Protein AF-0000000084519745 (afdb_homodimer)

Organism: Aneurinibacillus migulanus (NCBI:txid47500)

Nearest PDB structures (foldseek):
  2ib0-assembly1_B  TM=8.787E-01  e=3.415E-03  Mycobacterium tuberculosis
  2ib0-assembly1_A  TM=8.622E-01  e=4.399E-03  Mycobacterium tuberculosis
  5ffb-assembly1_A  TM=8.175E-01  e=2.586E-02  Synechocystis sp. PCC 6803
  7vip-assembly1_A  TM=7.597E-01  e=6.431E-02  Equus caballus
  6jee-assembly1_A  TM=7.668E-01  e=7.874E-02  Equus caballus

Structure (mmCIF, N/CA/C/O backbone):
data_AF-0000000084519745-model_v1
#
loop_
_entity.id
_entity.type
_entity.pdbx_description
1 polymer 'Rubrerythrin diiron-binding domain-containing protein'
#
loop_
_atom_site.group_PDB
_atom_site.id
_atom_site.type_symbol
_atom_site.label_atom_id
_atom_site.label_alt_id
_atom_site.label_comp_id
_atom_site.label_asym_id
_atom_site.label_entity_id
_atom_site.label_seq_id
_atom_site.pdbx_PDB_ins_code
_atom_site.Cartn_x
_atom_site.Cartn_y
_atom_site.Cartn_z
_atom_site.occupancy
_atom_site.B_iso_or_equiv
_atom_site.auth_seq_id
_atom_site.auth_comp_id
_atom_site.auth_asym_id
_atom_site.auth_atom_id
_atom_site.pdbx_PDB_model_num
ATOM 1 N N . MET A 1 1 ? 0.081 -25.453 7.855 1 69.31 1 MET A N 1
ATOM 2 C CA . MET A 1 1 ? -0.555 -24.234 7.379 1 69.31 1 MET A CA 1
ATOM 3 C C . MET A 1 1 ? 0.476 -23.281 6.77 1 69.31 1 MET A C 1
ATOM 5 O O . MET A 1 1 ? 0.116 -22.266 6.176 1 69.31 1 MET A O 1
ATOM 9 N N . TYR A 1 2 ? 1.612 -23.625 6.867 1 87.69 2 TYR A N 1
ATOM 10 C CA . TYR A 1 2 ? 2.703 -22.797 6.355 1 87.69 2 TYR A CA 1
ATOM 11 C C . TYR A 1 2 ? 3.439 -23.516 5.227 1 87.69 2 TYR A C 1
ATOM 13 O O . TYR A 1 2 ? 4.617 -23.234 4.977 1 87.69 2 TYR A O 1
ATOM 21 N N . GLN A 1 3 ? 2.688 -24.547 4.676 1 92.12 3 GLN A N 1
ATOM 22 C CA . GLN A 1 3 ? 3.25 -25.281 3.543 1 92.12 3 GLN A CA 1
ATOM 23 C C . GLN A 1 3 ? 2.318 -25.219 2.334 1 92.12 3 GLN A C 1
ATOM 25 O O . GLN A 1 3 ? 1.099 -25.125 2.488 1 92.12 3 GLN A O 1
ATOM 30 N N . THR A 1 4 ? 3.047 -25.297 1.17 1 94.69 4 THR A N 1
ATOM 31 C CA . THR A 1 4 ? 2.236 -25.344 -0.043 1 94.69 4 THR A CA 1
ATOM 32 C C . THR A 1 4 ? 1.299 -26.547 -0.023 1 94.69 4 THR A C 1
ATOM 34 O O . THR A 1 4 ? 1.678 -27.625 0.432 1 94.69 4 THR A O 1
ATOM 37 N N . ASN A 1 5 ? 0.101 -26.281 -0.368 1 95.88 5 ASN A N 1
ATOM 38 C CA . ASN A 1 5 ? -0.954 -27.297 -0.417 1 95.88 5 ASN A CA 1
ATOM 39 C C . ASN A 1 5 ? -2.031 -26.922 -1.434 1 95.88 5 ASN A C 1
ATOM 41 O O . ASN A 1 5 ? -2.908 -26.109 -1.148 1 95.88 5 ASN A O 1
ATOM 45 N N . LEU A 1 6 ? -1.987 -27.578 -2.572 1 94.88 6 LEU A N 1
ATOM 46 C CA . LEU A 1 6 ? -2.863 -27.234 -3.688 1 94.88 6 LEU A CA 1
ATOM 47 C C . LEU A 1 6 ? -4.328 -27.438 -3.311 1 94.88 6 LEU A C 1
ATOM 49 O O . LEU A 1 6 ? -5.172 -26.594 -3.596 1 94.88 6 LEU A O 1
ATOM 53 N N . GLN A 1 7 ? -4.625 -28.484 -2.686 1 94.94 7 GLN A N 1
ATOM 54 C CA . GLN A 1 7 ? -6.004 -28.797 -2.33 1 94.94 7 GLN A CA 1
ATOM 55 C C . GLN A 1 7 ? -6.562 -27.781 -1.332 1 94.94 7 GLN A C 1
ATOM 57 O O . GLN A 1 7 ? -7.734 -27.422 -1.407 1 94.94 7 GLN A O 1
ATOM 62 N N . ALA A 1 8 ? -5.723 -27.312 -0.498 1 96.25 8 ALA A N 1
ATOM 63 C CA . ALA A 1 8 ? -6.156 -26.406 0.558 1 96.25 8 ALA A CA 1
ATOM 64 C C . ALA A 1 8 ? -6.363 -24.984 0.014 1 96.25 8 ALA A C 1
ATOM 66 O O . ALA A 1 8 ? -7.203 -24.234 0.517 1 96.25 8 ALA A O 1
ATOM 67 N N . VAL A 1 9 ? -5.641 -24.609 -1.014 1 97.81 9 VAL A N 1
ATOM 68 C CA . VAL A 1 9 ? -5.629 -23.219 -1.44 1 97.81 9 VAL A CA 1
ATOM 69 C C . VAL A 1 9 ? -6.816 -22.953 -2.361 1 97.81 9 VAL A C 1
ATOM 71 O O . VAL A 1 9 ? -7.293 -21.812 -2.457 1 97.81 9 VAL A O 1
ATOM 74 N N . LEU A 1 10 ? -7.367 -23.953 -3.012 1 97.31 10 LEU A N 1
ATOM 75 C CA . LEU A 1 10 ? -8.375 -23.75 -4.051 1 97.31 10 LEU A CA 1
ATOM 76 C C . LEU A 1 10 ? -9.633 -23.125 -3.469 1 97.31 10 LEU A C 1
ATOM 78 O O . LEU A 1 10 ? -10.133 -22.125 -3.988 1 97.31 10 LEU A O 1
ATOM 82 N N . PRO A 1 11 ? -10.172 -23.625 -2.346 1 96.56 11 PRO A N 1
ATOM 83 C CA . PRO A 1 11 ? -11.344 -22.953 -1.779 1 96.56 11 PRO A CA 1
ATOM 84 C C . PRO A 1 11 ? -11.031 -21.547 -1.288 1 96.56 11 PRO A C 1
ATOM 86 O O . PRO A 1 11 ? -11.898 -20.672 -1.312 1 96.56 11 PRO A O 1
ATOM 89 N N . LEU A 1 12 ? -9.812 -21.297 -0.851 1 97.5 12 LEU A N 1
ATOM 90 C CA . LEU A 1 12 ? -9.414 -19.969 -0.416 1 97.5 12 LEU A CA 1
ATOM 91 C C . LEU A 1 12 ? -9.43 -18.984 -1.583 1 97.5 12 LEU A C 1
ATOM 93 O O . LEU A 1 12 ? -9.828 -17.828 -1.424 1 97.5 12 LEU A O 1
ATOM 97 N N . LEU A 1 13 ? -8.977 -19.453 -2.75 1 97.94 13 LEU A N 1
ATOM 98 C CA . LEU A 1 13 ? -9.008 -18.609 -3.945 1 97.94 13 LEU A CA 1
ATOM 99 C C . LEU A 1 13 ? -10.445 -18.266 -4.32 1 97.94 13 LEU A C 1
ATOM 101 O O . LEU A 1 13 ? -10.727 -17.125 -4.711 1 97.94 13 LEU A O 1
ATOM 105 N N . GLN A 1 14 ? -11.359 -19.156 -4.211 1 96.38 14 GLN A N 1
ATOM 106 C CA . GLN A 1 14 ? -12.766 -18.891 -4.5 1 96.38 14 GLN A CA 1
ATOM 107 C C . GLN A 1 14 ? -13.344 -17.844 -3.547 1 96.38 14 GLN A C 1
ATOM 109 O O . GLN A 1 14 ? -14.062 -16.953 -3.969 1 96.38 14 GLN A O 1
ATOM 114 N N . ARG A 1 15 ? -12.969 -18.016 -2.314 1 96.56 15 ARG A N 1
ATOM 115 C CA . ARG A 1 15 ? -13.414 -17.047 -1.315 1 96.56 15 ARG A CA 1
ATOM 116 C C . ARG A 1 15 ? -12.852 -15.664 -1.614 1 96.56 15 ARG A C 1
ATOM 118 O O . ARG A 1 15 ? -13.555 -14.664 -1.454 1 96.56 15 ARG A O 1
ATOM 125 N N . ALA A 1 16 ? -11.609 -15.625 -2.035 1 97.88 16 ALA A N 1
ATOM 126 C CA . ALA A 1 16 ? -10.961 -14.359 -2.369 1 97.88 16 ALA A CA 1
ATOM 127 C C . ALA A 1 16 ? -11.664 -13.68 -3.541 1 97.88 16 ALA A C 1
ATOM 129 O O . ALA A 1 16 ? -11.891 -12.469 -3.518 1 97.88 16 ALA A O 1
ATOM 130 N N . VAL A 1 17 ? -12.016 -14.438 -4.562 1 97.38 17 VAL A N 1
ATOM 131 C CA . VAL A 1 17 ? -12.719 -13.898 -5.723 1 97.38 17 VAL A CA 1
ATOM 132 C C . VAL A 1 17 ? -14.047 -13.297 -5.281 1 97.38 17 VAL A C 1
ATOM 134 O O . VAL A 1 17 ? -14.383 -12.172 -5.66 1 97.38 17 VAL A O 1
ATOM 137 N N . GLN A 1 18 ? -14.773 -14 -4.516 1 94.5 18 GLN A N 1
ATOM 138 C CA . GLN A 1 18 ? -16.062 -13.508 -4.023 1 94.5 18 GLN A CA 1
ATOM 139 C C . GLN A 1 18 ? -15.875 -12.266 -3.154 1 94.5 18 GLN A C 1
ATOM 141 O O . GLN A 1 18 ? -16.641 -11.312 -3.256 1 94.5 18 GLN A O 1
ATOM 146 N N . GLY A 1 19 ? -14.906 -12.328 -2.244 1 95.12 19 GLY A N 1
ATOM 147 C CA . GLY A 1 19 ? -14.617 -11.18 -1.4 1 95.12 19 GLY A CA 1
ATOM 148 C C . GLY A 1 19 ? -14.312 -9.922 -2.189 1 95.12 19 GLY A C 1
ATOM 149 O O . GLY A 1 19 ? -14.82 -8.844 -1.873 1 95.12 19 GLY A O 1
ATOM 150 N N . GLU A 1 20 ? -13.469 -10.039 -3.221 1 97.31 20 GLU A N 1
ATOM 151 C CA . GLU A 1 20 ? -13.117 -8.898 -4.062 1 97.31 20 GLU A CA 1
ATOM 152 C C . GLU A 1 20 ? -14.344 -8.359 -4.797 1 97.31 20 GLU A C 1
ATOM 154 O O . GLU A 1 20 ? -14.492 -7.152 -4.969 1 97.31 20 GLU A O 1
ATOM 159 N N . ARG A 1 21 ? -15.203 -9.25 -5.23 1 94.75 21 ARG A N 1
ATOM 160 C CA . ARG A 1 21 ? -16.438 -8.836 -5.879 1 94.75 21 ARG A CA 1
ATOM 161 C C . ARG A 1 21 ? -17.312 -8.047 -4.918 1 94.75 21 ARG A C 1
ATOM 163 O O . ARG A 1 21 ? -17.859 -6.992 -5.277 1 94.75 21 ARG A O 1
ATOM 170 N N . ASN A 1 22 ? -17.5 -8.578 -3.746 1 94.44 22 ASN A N 1
ATOM 171 C CA . ASN A 1 22 ? -18.281 -7.875 -2.727 1 94.44 22 ASN A CA 1
ATOM 172 C C . ASN A 1 22 ? -17.719 -6.488 -2.445 1 94.44 22 ASN A C 1
ATOM 174 O O . ASN A 1 22 ? -18.469 -5.52 -2.322 1 94.44 22 ASN A O 1
ATOM 178 N N . ASP A 1 23 ? -16.422 -6.41 -2.352 1 96.69 23 ASP A N 1
ATOM 179 C CA . ASP A 1 23 ? -15.766 -5.125 -2.1 1 96.69 23 ASP A CA 1
ATOM 180 C C . ASP A 1 23 ? -16.016 -4.152 -3.246 1 96.69 23 ASP A C 1
ATOM 182 O O . ASP A 1 23 ? -16.297 -2.971 -3.018 1 96.69 23 ASP A O 1
ATOM 186 N N . GLU A 1 24 ? -15.844 -4.645 -4.441 1 96.69 24 GLU A N 1
ATOM 187 C CA . GLU A 1 24 ? -16.109 -3.801 -5.602 1 96.69 24 GLU A CA 1
ATOM 188 C C . GLU A 1 24 ? -17.5 -3.176 -5.535 1 96.69 24 GLU A C 1
ATOM 190 O O . GLU A 1 24 ? -17.641 -1.964 -5.703 1 96.69 24 GLU A O 1
ATOM 195 N N . LEU A 1 25 ? -18.484 -3.959 -5.238 1 95.25 25 LEU A N 1
ATOM 196 C CA . LEU A 1 25 ? -19.859 -3.48 -5.172 1 95.25 25 LEU A CA 1
ATOM 197 C C . LEU A 1 25 ? -20.031 -2.494 -4.02 1 95.25 25 LEU A C 1
ATOM 199 O O . LEU A 1 25 ? -20.688 -1.454 -4.184 1 95.25 25 LEU A O 1
ATOM 203 N N . PHE A 1 26 ? -19.484 -2.832 -2.926 1 97.56 26 PHE A N 1
ATOM 204 C CA . PHE A 1 26 ? -19.578 -1.986 -1.743 1 97.56 26 PHE A CA 1
ATOM 205 C C . PHE A 1 26 ? -18.906 -0.642 -1.98 1 97.56 26 PHE A C 1
ATOM 207 O O . PHE A 1 26 ? -19.438 0.402 -1.593 1 97.56 26 PHE A O 1
ATOM 214 N N . TYR A 1 27 ? -17.781 -0.62 -2.617 1 98.44 27 TYR A N 1
ATOM 215 C CA . TYR A 1 27 ? -17.047 0.619 -2.844 1 98.44 27 TYR A CA 1
ATOM 216 C C . TYR A 1 27 ? -17.703 1.46 -3.926 1 98.44 27 TYR A C 1
ATOM 218 O O . TYR A 1 27 ? -17.656 2.691 -3.885 1 98.44 27 TYR A O 1
ATOM 226 N N . ASP A 1 28 ? -18.391 0.815 -4.891 1 97.56 28 ASP A N 1
ATOM 227 C CA . ASP A 1 28 ? -19.234 1.576 -5.805 1 97.56 28 ASP A CA 1
ATOM 228 C C . ASP A 1 28 ? -20.266 2.387 -5.043 1 97.56 28 ASP A C 1
ATOM 230 O O . ASP A 1 28 ? -20.516 3.551 -5.363 1 97.56 28 ASP A O 1
ATOM 234 N N . TYR A 1 29 ? -20.859 1.763 -4.09 1 97.44 29 TYR A N 1
ATOM 235 C CA . TYR A 1 29 ? -21.828 2.467 -3.252 1 97.44 29 TYR A CA 1
ATOM 236 C C . TYR A 1 29 ? -21.172 3.633 -2.525 1 97.44 29 TYR A C 1
ATOM 238 O O . TYR A 1 29 ? -21.703 4.742 -2.496 1 97.44 29 TYR A O 1
ATOM 246 N N . LEU A 1 30 ? -19.984 3.398 -1.887 1 98.5 30 LEU A N 1
ATOM 247 C CA . LEU A 1 30 ? -19.297 4.453 -1.154 1 98.5 30 LEU A CA 1
ATOM 248 C C . LEU A 1 30 ? -18.953 5.621 -2.074 1 98.5 30 LEU A C 1
ATOM 250 O O . LEU A 1 30 ? -19.031 6.781 -1.668 1 98.5 30 LEU A O 1
ATOM 254 N N . ILE A 1 31 ? -18.484 5.281 -3.275 1 98.69 31 ILE A N 1
ATOM 255 C CA . ILE A 1 31 ? -18.141 6.309 -4.254 1 98.69 31 ILE A CA 1
ATOM 256 C C . ILE A 1 31 ? -19.344 7.207 -4.508 1 98.69 31 ILE A C 1
ATOM 258 O O . ILE A 1 31 ? -19.219 8.43 -4.516 1 98.69 31 ILE A O 1
ATOM 262 N N . GLN A 1 32 ? -20.516 6.633 -4.629 1 97.81 32 GLN A N 1
ATOM 263 C CA . GLN A 1 32 ? -21.734 7.367 -4.922 1 97.81 32 GLN A CA 1
ATOM 264 C C . GLN A 1 32 ? -22.156 8.242 -3.742 1 97.81 32 GLN A C 1
ATOM 266 O O . GLN A 1 32 ? -22.844 9.242 -3.918 1 97.81 32 GLN A O 1
ATOM 271 N N . ASN A 1 33 ? -21.719 7.98 -2.568 1 97.75 33 ASN A N 1
ATOM 272 C CA . ASN A 1 33 ? -22.141 8.68 -1.359 1 97.75 33 ASN A CA 1
ATOM 273 C C . ASN A 1 33 ? -21 9.484 -0.749 1 97.75 33 ASN A C 1
ATOM 275 O O . ASN A 1 33 ? -21.125 10 0.365 1 97.75 33 ASN A O 1
ATOM 279 N N . ALA A 1 34 ? -19.859 9.539 -1.414 1 98.25 34 ALA A N 1
ATOM 280 C CA . ALA A 1 34 ? -18.703 10.273 -0.915 1 98.25 34 ALA A CA 1
ATOM 281 C C . ALA A 1 34 ? -18.969 11.781 -0.888 1 98.25 34 ALA A C 1
ATOM 283 O O . ALA A 1 34 ? -19.547 12.328 -1.83 1 98.25 34 ALA A O 1
ATOM 284 N N . PRO A 1 35 ? -18.594 12.477 0.138 1 98.44 35 PRO A N 1
ATOM 285 C CA . PRO A 1 35 ? -18.953 13.883 0.32 1 98.44 35 PRO A CA 1
ATOM 286 C C . PRO A 1 35 ? -18.062 14.828 -0.483 1 98.44 35 PRO A C 1
ATOM 288 O O . PRO A 1 35 ? -18.359 16.031 -0.572 1 98.44 35 PRO A O 1
ATOM 291 N N . SER A 1 36 ? -16.891 14.414 -1.031 1 98.06 36 SER A N 1
ATOM 292 C CA . SER A 1 36 ? -15.969 15.266 -1.778 1 98.06 36 SER A CA 1
ATOM 293 C C . SER A 1 36 ? -15.367 14.531 -2.967 1 98.06 36 SER A C 1
ATOM 295 O O . SER A 1 36 ? -15.352 13.297 -2.996 1 98.06 36 SER A O 1
ATOM 297 N N . ASN A 1 37 ? -14.805 15.281 -3.885 1 98.12 37 ASN A N 1
ATOM 298 C CA . ASN A 1 37 ? -14.117 14.688 -5.031 1 98.12 37 ASN A CA 1
ATOM 299 C C . ASN A 1 37 ? -12.875 13.914 -4.609 1 98.12 37 ASN A C 1
ATOM 301 O O . ASN A 1 37 ? -12.555 12.875 -5.191 1 98.12 37 ASN A O 1
ATOM 305 N N . GLN A 1 38 ? -12.188 14.438 -3.658 1 98.19 38 GLN A N 1
ATOM 306 C CA . GLN A 1 38 ? -11 13.734 -3.168 1 98.19 38 GLN A CA 1
ATOM 307 C C . GLN A 1 38 ? -11.367 12.359 -2.617 1 98.19 38 GLN A C 1
ATOM 309 O O . GLN A 1 38 ? -10.688 11.367 -2.914 1 98.19 38 GLN A O 1
ATOM 314 N N . ASP A 1 39 ? -12.469 12.359 -1.803 1 98.62 39 ASP A N 1
ATOM 315 C CA . ASP A 1 39 ? -12.945 11.07 -1.307 1 98.62 39 ASP A CA 1
ATOM 316 C C . ASP A 1 39 ? -13.258 10.125 -2.461 1 98.62 39 ASP A C 1
ATOM 318 O O . ASP A 1 39 ? -12.828 8.969 -2.455 1 98.62 39 ASP A O 1
ATOM 322 N N . ARG A 1 40 ? -13.961 10.586 -3.389 1 98.69 40 ARG A N 1
ATOM 323 C CA . ARG A 1 40 ? -14.375 9.781 -4.531 1 98.69 40 ARG A CA 1
ATOM 324 C C . ARG A 1 40 ? -13.172 9.234 -5.285 1 98.69 40 ARG A C 1
ATOM 326 O O . ARG A 1 40 ? -13.148 8.055 -5.66 1 98.69 40 ARG A O 1
ATOM 333 N N . GLU A 1 41 ? -12.156 10.016 -5.5 1 98.75 41 GLU A N 1
ATOM 334 C CA . GLU A 1 41 ? -10.969 9.617 -6.246 1 98.75 41 GLU A CA 1
ATOM 335 C C . GLU A 1 41 ? -10.188 8.531 -5.508 1 98.75 41 GLU A C 1
ATOM 337 O O . GLU A 1 41 ? -9.742 7.551 -6.117 1 98.75 41 GLU A O 1
ATOM 342 N N . ILE A 1 42 ? -10.078 8.742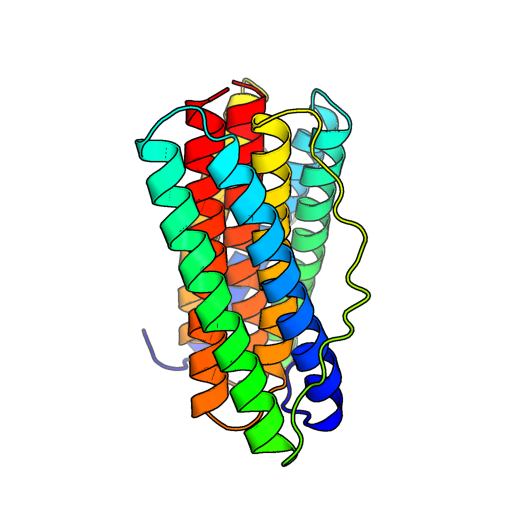 -4.223 1 98.75 42 ILE A N 1
ATOM 343 C CA . ILE A 1 42 ? -9.352 7.766 -3.418 1 98.75 42 ILE A CA 1
ATOM 344 C C . ILE A 1 42 ? -10.078 6.426 -3.447 1 98.75 42 ILE A C 1
ATOM 346 O O . ILE A 1 42 ? -9.477 5.387 -3.725 1 98.75 42 ILE A O 1
ATOM 350 N N . ILE A 1 43 ? -11.367 6.469 -3.258 1 98.88 43 ILE A N 1
ATOM 351 C CA . ILE A 1 43 ? -12.133 5.227 -3.188 1 98.88 43 ILE A CA 1
ATOM 352 C C . ILE A 1 43 ? -12.203 4.59 -4.57 1 98.88 43 ILE A C 1
ATOM 354 O O . ILE A 1 43 ? -12.172 3.361 -4.699 1 98.88 43 ILE A O 1
ATOM 358 N N . THR A 1 44 ? -12.266 5.371 -5.586 1 98.88 44 THR A N 1
ATOM 359 C CA . THR A 1 44 ? -12.266 4.852 -6.945 1 98.88 44 THR A CA 1
ATOM 360 C C . THR A 1 44 ? -10.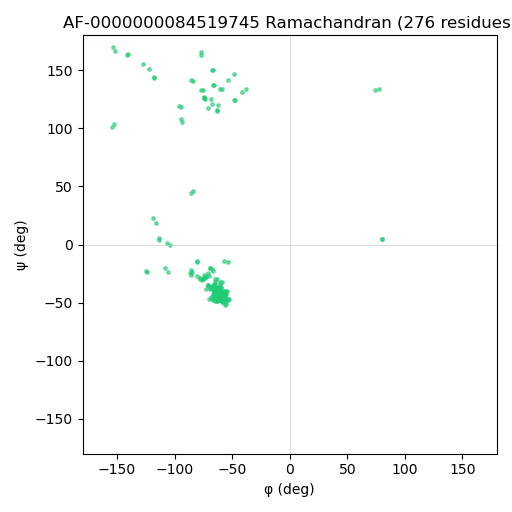977 4.078 -7.227 1 98.88 44 THR A C 1
ATOM 362 O O . THR A 1 44 ? -11.016 2.998 -7.824 1 98.88 44 THR A O 1
ATOM 365 N N . SER A 1 45 ? -9.844 4.613 -6.785 1 98.75 45 SER A N 1
ATOM 366 C CA . SER A 1 45 ? -8.578 3.916 -6.98 1 98.75 45 SER A CA 1
ATOM 367 C C . SER A 1 45 ? -8.57 2.57 -6.262 1 98.75 45 SER A C 1
ATOM 369 O O . SER A 1 45 ? -8.062 1.582 -6.793 1 98.75 45 SER A O 1
ATOM 371 N N . ILE A 1 46 ? -9.188 2.541 -5.094 1 98.88 46 ILE A N 1
ATOM 372 C CA . ILE A 1 46 ? -9.258 1.295 -4.336 1 98.88 46 ILE A CA 1
ATOM 373 C C . ILE A 1 46 ? -10.188 0.314 -5.051 1 98.88 46 ILE A C 1
ATOM 375 O O . ILE A 1 46 ? -9.844 -0.856 -5.23 1 98.88 46 ILE A O 1
ATOM 379 N N . ARG A 1 47 ? -11.336 0.761 -5.465 1 98.81 47 ARG A N 1
ATOM 380 C CA . ARG A 1 47 ? -12.305 -0.069 -6.18 1 98.81 47 ARG A CA 1
ATOM 381 C C . ARG A 1 47 ? -11.68 -0.667 -7.438 1 98.81 47 ARG A C 1
ATOM 383 O O . ARG A 1 47 ? -11.883 -1.846 -7.734 1 98.81 47 ARG A O 1
ATOM 390 N N . ASP A 1 48 ? -10.938 0.097 -8.156 1 98.81 48 ASP A N 1
ATOM 391 C CA . ASP A 1 48 ? -10.289 -0.38 -9.367 1 98.81 48 ASP A CA 1
ATOM 392 C C . ASP A 1 48 ? -9.25 -1.452 -9.047 1 98.81 48 ASP A C 1
ATOM 394 O O . ASP A 1 48 ? -9.094 -2.418 -9.797 1 98.81 48 ASP A O 1
ATOM 398 N N . ASP A 1 49 ? -8.57 -1.264 -7.969 1 98.75 49 ASP A N 1
ATOM 399 C CA . ASP A 1 49 ? -7.648 -2.301 -7.512 1 98.75 49 ASP A CA 1
ATOM 400 C C . ASP A 1 49 ? -8.391 -3.605 -7.227 1 98.75 49 ASP A C 1
ATOM 402 O O . ASP A 1 49 ? -7.91 -4.688 -7.574 1 98.75 49 ASP A O 1
ATOM 406 N N . GLU A 1 50 ? -9.578 -3.502 -6.613 1 98.62 50 GLU A N 1
ATOM 407 C CA . GLU A 1 50 ? -10.344 -4.703 -6.289 1 98.62 50 GLU A CA 1
ATOM 408 C C . GLU A 1 50 ? -10.727 -5.473 -7.551 1 98.62 50 GLU A C 1
ATOM 410 O O . GLU A 1 50 ? -10.719 -6.703 -7.562 1 98.62 50 GLU A O 1
ATOM 415 N N . ARG A 1 51 ? -11.023 -4.766 -8.562 1 98.19 51 ARG A N 1
ATOM 416 C CA . ARG A 1 51 ? -11.32 -5.402 -9.836 1 98.19 51 ARG A CA 1
ATOM 417 C C . ARG A 1 51 ? -10.102 -6.16 -10.367 1 98.19 51 ARG A C 1
ATOM 419 O O . ARG A 1 51 ? -10.227 -7.301 -10.812 1 98.19 51 ARG A O 1
ATOM 426 N N . ARG A 1 52 ? -9.016 -5.574 -10.281 1 98.56 52 ARG A N 1
ATOM 427 C CA . ARG A 1 52 ? -7.773 -6.207 -10.711 1 98.56 52 ARG A CA 1
ATOM 428 C C . ARG A 1 52 ? -7.457 -7.43 -9.852 1 98.56 52 ARG A C 1
ATOM 430 O O . ARG A 1 52 ? -7.082 -8.484 -10.375 1 98.56 52 ARG A O 1
ATOM 437 N N . HIS A 1 53 ? -7.625 -7.242 -8.523 1 98.81 53 HIS A N 1
ATOM 438 C CA . HIS A 1 53 ? -7.383 -8.352 -7.609 1 98.81 53 HIS A CA 1
ATOM 439 C C . HIS A 1 53 ? -8.258 -9.547 -7.953 1 98.81 53 HIS A C 1
ATOM 441 O O . HIS A 1 53 ? -7.785 -10.688 -7.98 1 98.81 53 HIS A O 1
ATOM 447 N N . ARG A 1 54 ? -9.469 -9.305 -8.219 1 97.69 54 ARG A N 1
ATOM 448 C CA . ARG A 1 54 ? -10.414 -10.359 -8.586 1 97.69 54 ARG A CA 1
ATOM 449 C C . ARG A 1 54 ? -9.922 -11.133 -9.805 1 97.69 54 ARG A C 1
ATOM 451 O O . ARG A 1 54 ? -9.93 -12.367 -9.812 1 97.69 54 ARG A O 1
ATOM 458 N N . GLN A 1 55 ? -9.492 -10.422 -10.789 1 98.19 55 GLN A N 1
ATOM 459 C CA . GLN A 1 55 ? -8.977 -11.047 -12 1 98.19 55 GLN A CA 1
ATOM 460 C C . GLN A 1 55 ? -7.719 -11.859 -11.719 1 98.19 55 GLN A C 1
ATOM 462 O O . GLN A 1 55 ? -7.535 -12.945 -12.281 1 98.19 55 GLN A O 1
ATOM 467 N N . MET A 1 56 ? -6.887 -11.367 -10.891 1 98.44 56 MET A N 1
ATOM 468 C CA . MET A 1 56 ? -5.66 -12.078 -10.539 1 98.44 56 MET A CA 1
ATOM 469 C C . MET A 1 56 ? -5.98 -13.406 -9.859 1 98.44 56 MET A C 1
ATOM 471 O O . MET A 1 56 ? -5.402 -14.438 -10.195 1 98.44 56 MET A O 1
ATOM 475 N N . PHE A 1 57 ? -6.938 -13.375 -8.906 1 98.56 57 PHE A N 1
ATOM 476 C CA . PHE A 1 57 ? -7.312 -14.602 -8.211 1 98.56 57 PHE A CA 1
ATOM 477 C C . PHE A 1 57 ? -7.949 -15.594 -9.18 1 98.56 57 PHE A C 1
ATOM 479 O O . PHE A 1 57 ? -7.695 -16.797 -9.094 1 98.56 57 PHE A O 1
ATOM 486 N N . ARG A 1 58 ? -8.742 -15.086 -10.086 1 98.12 58 ARG A N 1
ATOM 487 C CA . ARG A 1 58 ? -9.336 -15.945 -11.102 1 98.12 58 ARG A CA 1
ATOM 488 C C . ARG A 1 58 ? -8.258 -16.594 -11.969 1 98.12 58 ARG A C 1
ATOM 490 O O . ARG A 1 58 ? -8.344 -17.781 -12.289 1 98.12 58 ARG A O 1
ATOM 497 N N . HIS A 1 59 ? -7.34 -15.828 -12.336 1 98.31 59 HIS A N 1
ATOM 498 C CA . HIS A 1 59 ? -6.238 -16.328 -13.156 1 98.31 59 HIS A CA 1
ATOM 499 C C . HIS A 1 59 ? -5.473 -17.438 -12.438 1 98.31 59 HIS A C 1
ATOM 501 O O . HIS A 1 59 ? -5.184 -18.469 -13.023 1 98.31 59 HIS A O 1
ATOM 507 N N . MET A 1 60 ? -5.152 -17.219 -11.203 1 98.44 60 MET A N 1
ATOM 508 C CA . MET A 1 60 ? -4.418 -18.203 -10.422 1 98.44 60 MET A CA 1
ATOM 509 C C . MET A 1 60 ? -5.199 -19.516 -10.344 1 98.44 60 MET A C 1
ATOM 511 O O . MET A 1 60 ? -4.633 -20.594 -10.523 1 98.44 60 MET A O 1
ATOM 515 N N . TYR A 1 61 ? -6.484 -19.391 -10.055 1 98.25 61 TYR A N 1
ATOM 516 C CA . TYR A 1 61 ? -7.332 -20.578 -9.969 1 98.25 61 TYR A CA 1
ATOM 517 C C . TYR A 1 61 ? -7.332 -21.344 -11.281 1 98.25 61 TYR A C 1
ATOM 519 O O . TYR A 1 61 ? -7.164 -22.578 -11.297 1 98.25 61 TYR A O 1
ATOM 527 N N . TYR A 1 62 ? -7.477 -20.656 -12.383 1 98.38 62 TYR A N 1
ATOM 528 C CA . TYR A 1 62 ? -7.484 -21.266 -13.703 1 98.38 62 TYR A CA 1
ATOM 529 C C . TYR A 1 62 ? -6.152 -21.938 -14 1 98.38 62 TYR A C 1
ATOM 531 O O . TYR A 1 62 ? -6.113 -23.062 -14.492 1 98.38 62 TYR A O 1
ATOM 539 N N . ALA A 1 63 ? -5.09 -21.25 -13.734 1 98.12 63 ALA A N 1
ATOM 540 C CA . ALA A 1 63 ? -3.754 -21.781 -14 1 98.12 63 ALA A CA 1
ATOM 541 C C . ALA A 1 63 ? -3.512 -23.078 -13.234 1 98.12 63 ALA A C 1
ATOM 543 O O . ALA A 1 63 ? -2.834 -23.984 -13.727 1 98.12 63 ALA A O 1
ATOM 544 N N . LEU A 1 64 ? -4.109 -23.156 -12.078 1 97.81 64 LEU A N 1
ATOM 545 C CA . LEU A 1 64 ? -3.854 -24.297 -11.203 1 97.81 64 LEU A CA 1
ATOM 546 C C . LEU A 1 64 ? -4.777 -25.469 -11.547 1 97.81 64 LEU A C 1
ATOM 548 O O . LEU A 1 64 ? -4.434 -26.625 -11.312 1 97.81 64 LEU A O 1
ATOM 552 N N . THR A 1 65 ? -5.941 -25.188 -12.117 1 97.38 65 THR A N 1
ATOM 553 C CA . THR A 1 65 ? -6.953 -26.234 -12.188 1 97.38 65 THR A CA 1
ATOM 554 C C . THR A 1 65 ? -7.398 -26.453 -13.633 1 97.38 65 THR A C 1
ATOM 556 O O . THR A 1 65 ? -8.008 -27.484 -13.945 1 97.38 65 THR A O 1
ATOM 559 N N . GLY A 1 66 ? -7.23 -25.422 -14.523 1 97.44 66 GLY A N 1
ATOM 560 C CA . GLY A 1 66 ? -7.777 -25.453 -15.867 1 97.44 66 GLY A CA 1
ATOM 561 C C . GLY A 1 66 ? -9.25 -25.094 -15.922 1 97.44 66 GLY A C 1
ATOM 562 O O . GLY A 1 66 ? -9.867 -25.156 -16.984 1 97.44 66 GLY A O 1
ATOM 563 N N . GLN A 1 67 ? -9.852 -24.688 -14.766 1 96.88 67 GLN A N 1
ATOM 564 C CA . GLN A 1 67 ? -11.273 -24.375 -14.672 1 96.88 67 GLN A CA 1
ATOM 565 C C . GLN A 1 67 ? -11.492 -22.922 -14.289 1 96.88 67 GLN A C 1
ATOM 567 O O . GLN A 1 67 ? -10.75 -22.359 -13.477 1 96.88 67 GLN A O 1
ATOM 572 N N . GLN A 1 68 ? -12.469 -22.391 -14.828 1 95.5 68 GLN A N 1
ATOM 573 C CA . GLN A 1 68 ? -12.859 -21.031 -14.445 1 95.5 68 GLN A CA 1
ATOM 574 C C . GLN A 1 68 ? -13.766 -21.047 -13.227 1 95.5 68 GLN A C 1
ATOM 576 O O . GLN A 1 68 ? -14.609 -21.922 -13.078 1 95.5 68 GLN A O 1
ATOM 581 N N . ILE A 1 69 ? -13.531 -20.062 -12.367 1 92.94 69 ILE A N 1
ATOM 582 C CA . ILE A 1 69 ? -14.445 -19.891 -11.242 1 92.94 69 ILE A CA 1
ATOM 583 C C . ILE A 1 69 ? -15.758 -19.281 -11.734 1 92.94 69 ILE A C 1
ATOM 585 O O . ILE A 1 69 ? -15.758 -18.281 -12.453 1 92.94 69 ILE A O 1
ATOM 589 N N . THR A 1 70 ? -16.891 -19.906 -11.445 1 83.19 70 THR A N 1
ATOM 590 C CA . THR A 1 70 ? -18.203 -19.359 -11.734 1 83.19 70 THR A CA 1
ATOM 591 C C . THR A 1 70 ? -18.75 -18.609 -10.531 1 83.19 70 THR A C 1
ATOM 593 O O . THR A 1 70 ? -18.781 -19.125 -9.414 1 83.19 70 THR A O 1
ATOM 596 N N . GLU A 1 71 ? -18.719 -17.344 -10.641 1 72.88 71 GLU A N 1
ATOM 597 C CA . GLU A 1 71 ? -19.172 -16.531 -9.523 1 72.88 71 GLU A CA 1
ATOM 598 C C . GLU A 1 71 ? -20.688 -16.672 -9.328 1 72.88 71 GLU A C 1
ATOM 600 O O . GLU A 1 71 ? -21.438 -16.797 -10.297 1 72.88 71 GLU A O 1
ATOM 605 N N . SER A 1 72 ? -21.078 -17.062 -8.039 1 62.84 72 SER A N 1
ATOM 606 C CA . SER A 1 72 ? -22.5 -17.109 -7.754 1 62.84 72 SER A CA 1
ATOM 607 C C . SER A 1 72 ? -23.109 -15.711 -7.754 1 62.84 72 SER A C 1
ATOM 609 O O . SER A 1 72 ? -22.469 -14.742 -7.332 1 62.84 72 SER A O 1
ATOM 611 N N . THR A 1 73 ? -24.078 -15.492 -8.609 1 55.75 73 THR A N 1
ATOM 612 C CA . THR A 1 73 ? -24.844 -14.25 -8.617 1 55.75 73 THR A CA 1
ATOM 613 C C . THR A 1 73 ? -25.484 -14.008 -7.262 1 55.75 73 THR A C 1
ATOM 615 O O . THR A 1 73 ? -26.031 -12.93 -7.016 1 55.75 73 THR A O 1
ATOM 618 N N . THR A 1 74 ? -25.516 -15.008 -6.43 1 55.28 74 THR A N 1
ATOM 619 C CA . THR A 1 74 ? -26.25 -14.852 -5.188 1 55.28 74 THR A CA 1
ATOM 620 C C . THR A 1 74 ? -25.391 -14.164 -4.129 1 55.28 74 THR A C 1
ATOM 622 O O . THR A 1 74 ? -24.75 -14.836 -3.322 1 55.28 74 THR A O 1
ATOM 625 N N . GLY A 1 75 ? -24.797 -13.195 -4.535 1 54.97 75 GLY A N 1
ATOM 626 C CA . GLY A 1 75 ? -23.953 -12.516 -3.557 1 54.97 75 GLY A CA 1
ATOM 627 C C . GLY A 1 75 ? -24.703 -12.141 -2.291 1 54.97 75 GLY A C 1
ATOM 628 O O . GLY A 1 75 ? -25.922 -12.211 -2.244 1 54.97 75 GLY A O 1
ATOM 629 N N . GLU A 1 76 ? -24.031 -12.266 -1.112 1 60.75 76 GLU A N 1
ATOM 630 C CA . GLU A 1 76 ? -24.625 -11.773 0.126 1 60.75 76 GLU A CA 1
ATOM 631 C C . GLU A 1 76 ? -25.375 -10.469 -0.106 1 60.75 76 GLU A C 1
ATOM 633 O O . GLU A 1 76 ? -24.969 -9.648 -0.93 1 60.75 76 GLU A O 1
ATOM 638 N N . PRO A 1 77 ? -26.594 -10.438 0.468 1 69.88 77 PRO A N 1
ATOM 639 C CA . PRO A 1 77 ? -27.328 -9.172 0.374 1 69.88 77 PRO A CA 1
ATOM 640 C C . PRO A 1 77 ? -26.484 -7.965 0.758 1 69.88 77 PRO A C 1
ATOM 642 O O . PRO A 1 77 ? -25.688 -8.039 1.699 1 69.88 77 PRO A O 1
ATOM 645 N N . PHE A 1 78 ? -26.422 -7.109 -0.099 1 81.5 78 PHE A N 1
ATOM 646 C CA . PHE A 1 78 ? -25.734 -5.859 0.183 1 81.5 78 PHE A CA 1
ATOM 647 C C . PHE A 1 78 ? -26.422 -5.09 1.296 1 81.5 78 PHE A C 1
ATOM 649 O O . PHE A 1 78 ? -27.625 -4.797 1.2 1 81.5 78 PHE A O 1
ATOM 656 N N . ASN A 1 79 ? -25.719 -4.941 2.402 1 86.06 79 ASN A N 1
ATOM 657 C CA . ASN A 1 79 ? -26.234 -4.137 3.506 1 86.06 79 ASN A CA 1
ATOM 658 C C . ASN A 1 79 ? -25.719 -2.701 3.441 1 86.06 79 ASN A C 1
ATOM 660 O O . ASN A 1 79 ? -24.516 -2.459 3.58 1 86.06 79 ASN A O 1
ATOM 664 N N . ILE A 1 80 ? -26.672 -1.795 3.301 1 92.31 80 ILE A N 1
ATOM 665 C CA . ILE A 1 80 ? -26.328 -0.377 3.223 1 92.31 80 ILE A CA 1
ATOM 666 C C . ILE A 1 80 ? -25.938 0.137 4.602 1 92.31 80 ILE A C 1
ATOM 668 O O . ILE A 1 80 ? -26.656 -0.056 5.578 1 92.31 80 ILE A O 1
ATOM 672 N N . PRO A 1 81 ? -24.734 0.735 4.652 1 96.06 81 PRO A N 1
ATOM 673 C 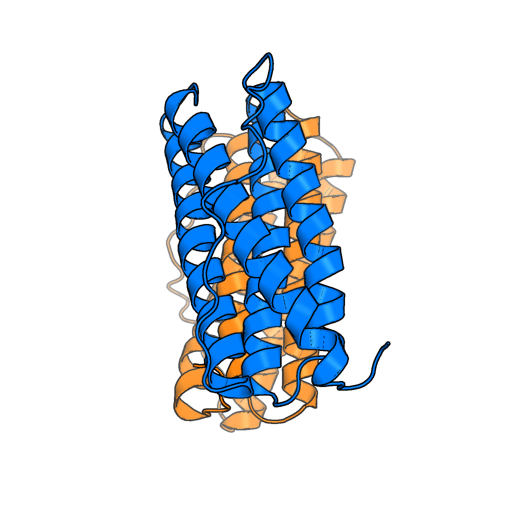CA . PRO A 1 81 ? -24.359 1.291 5.953 1 96.06 81 PRO A CA 1
ATOM 674 C C . PRO A 1 81 ? -25.234 2.48 6.359 1 96.06 81 PRO A C 1
ATOM 676 O O . PRO A 1 81 ? -25.75 3.189 5.496 1 96.06 81 PRO A O 1
ATOM 679 N N . PRO A 1 82 ? -25.453 2.705 7.652 1 96.81 82 PRO A N 1
ATOM 680 C CA . PRO A 1 82 ? -26.312 3.785 8.117 1 96.81 82 PRO A CA 1
ATOM 681 C C . PRO A 1 82 ? -25.75 5.172 7.824 1 96.81 82 PRO A C 1
ATOM 683 O O . PRO A 1 82 ? -26.469 6.168 7.898 1 96.81 82 PRO A O 1
ATOM 686 N N . SER A 1 83 ? -24.422 5.27 7.641 1 97.44 83 SER A N 1
ATOM 687 C CA . SER A 1 83 ? -23.766 6.531 7.297 1 97.44 83 SER A CA 1
ATOM 688 C C . SER A 1 83 ? -22.484 6.293 6.504 1 97.44 83 SER A C 1
ATOM 690 O O . SER A 1 83 ? -22 5.16 6.422 1 97.44 83 SER A O 1
ATOM 692 N N . TYR A 1 84 ? -21.969 7.383 5.914 1 97.88 84 TYR A N 1
ATOM 693 C CA . TYR A 1 84 ? -20.703 7.316 5.195 1 97.88 84 TYR A CA 1
ATOM 694 C C . TYR A 1 84 ? -19.578 6.871 6.117 1 97.88 84 TYR A C 1
ATOM 696 O O . TYR A 1 84 ? -18.766 6.008 5.754 1 97.88 84 TYR A O 1
ATOM 704 N N . LEU A 1 85 ? -19.562 7.383 7.316 1 98.25 85 LEU A N 1
ATOM 705 C CA . LEU A 1 85 ? -18.531 7.031 8.289 1 98.25 85 LEU A CA 1
ATOM 706 C C . LEU A 1 85 ? -18.625 5.562 8.68 1 98.25 85 LEU A C 1
ATOM 708 O O . LEU A 1 85 ? -17.609 4.883 8.82 1 98.25 85 LEU A O 1
ATOM 712 N N . ALA A 1 86 ? -19.797 5.09 8.859 1 98.12 86 ALA A N 1
ATOM 713 C CA . ALA A 1 86 ? -19.984 3.672 9.156 1 98.12 86 ALA A CA 1
ATOM 714 C C . ALA A 1 86 ? -19.484 2.799 8 1 98.12 86 ALA A C 1
ATOM 716 O O . ALA A 1 86 ? -18.953 1.712 8.219 1 98.12 86 ALA A O 1
ATOM 717 N N . GLY A 1 87 ? -19.766 3.289 6.797 1 98.5 87 GLY A N 1
ATOM 718 C CA . GLY A 1 87 ? -19.25 2.596 5.625 1 98.5 87 GLY A CA 1
ATOM 719 C C . GLY A 1 87 ? -17.75 2.533 5.586 1 98.5 87 GLY A C 1
ATOM 720 O O . GLY A 1 87 ? -17.172 1.489 5.27 1 98.5 87 GLY A O 1
ATOM 721 N N . LEU A 1 88 ? -17.125 3.627 5.898 1 98.69 88 LEU A N 1
ATOM 722 C CA . LEU A 1 88 ? -15.672 3.662 5.949 1 98.69 88 LEU A CA 1
ATOM 723 C C . LEU A 1 88 ? -15.141 2.703 7.012 1 98.69 88 LEU A C 1
ATOM 725 O O . LEU A 1 88 ? -14.156 2.004 6.781 1 98.69 88 LEU A O 1
ATOM 729 N N . GLU A 1 89 ? -15.773 2.688 8.125 1 98.38 89 GLU A N 1
ATOM 730 C CA . GLU A 1 89 ? -15.391 1.755 9.18 1 98.38 89 GLU A CA 1
ATOM 731 C C . GLU A 1 89 ? -15.484 0.309 8.703 1 98.38 89 GLU A C 1
ATOM 733 O O . GLU A 1 89 ? -14.555 -0.477 8.906 1 98.38 89 GLU A O 1
ATOM 738 N N . LYS A 1 90 ? -16.531 -0.018 8.109 1 97.81 90 LYS A N 1
ATOM 739 C CA . LYS A 1 90 ? -16.703 -1.36 7.559 1 97.81 90 LYS A CA 1
ATOM 740 C C . LYS A 1 90 ? -15.625 -1.678 6.531 1 97.81 90 LYS A C 1
ATOM 742 O O . LYS A 1 90 ? -15.094 -2.789 6.508 1 97.81 90 LYS A O 1
ATOM 747 N N . ALA A 1 91 ? -15.32 -0.688 5.695 1 98.5 91 ALA A N 1
ATOM 748 C CA . ALA A 1 91 ? -14.305 -0.876 4.668 1 98.5 91 ALA A CA 1
ATOM 749 C C . ALA A 1 91 ? -12.938 -1.143 5.297 1 98.5 91 ALA A C 1
ATOM 751 O O . ALA A 1 91 ? -12.195 -2.021 4.844 1 98.5 91 ALA A O 1
ATOM 752 N N . ILE A 1 92 ? -12.547 -0.388 6.328 1 98.62 92 ILE A N 1
ATOM 753 C CA . ILE A 1 92 ? -11.273 -0.559 7.023 1 98.62 92 ILE A CA 1
ATOM 754 C C . ILE A 1 92 ? -11.148 -2 7.512 1 98.62 92 ILE A C 1
ATOM 756 O O . ILE A 1 92 ? -10.18 -2.689 7.176 1 98.62 92 ILE A O 1
ATOM 760 N N . PHE A 1 93 ? -12.086 -2.496 8.164 1 97.75 93 PHE A N 1
ATOM 761 C CA . PHE A 1 93 ? -11.984 -3.809 8.797 1 97.75 93 PHE A CA 1
ATOM 762 C C . PHE A 1 93 ? -12.164 -4.918 7.766 1 97.75 93 PHE A C 1
ATOM 764 O O . PHE A 1 93 ? -11.609 -6.008 7.914 1 97.75 93 PHE A O 1
ATOM 771 N N . GLY A 1 94 ? -12.945 -4.613 6.734 1 97.44 94 GLY A N 1
ATOM 772 C CA . GLY A 1 94 ? -12.992 -5.547 5.617 1 97.44 94 GLY A CA 1
ATOM 773 C C . GLY A 1 94 ? -11.641 -5.773 4.973 1 97.44 94 GLY A C 1
ATOM 774 O O . GLY A 1 94 ? -11.242 -6.914 4.73 1 97.44 94 GLY A O 1
ATOM 775 N N . GLU A 1 95 ? -10.906 -4.672 4.688 1 98.56 95 GLU A N 1
ATOM 776 C CA . GLU A 1 95 ? -9.57 -4.762 4.105 1 98.56 95 GLU A CA 1
ATOM 777 C C . GLU A 1 95 ? -8.617 -5.52 5.023 1 98.56 95 GLU A C 1
ATOM 779 O O . GLU A 1 95 ? -7.824 -6.348 4.566 1 98.56 95 GLU A O 1
ATOM 784 N N . LEU A 1 96 ? -8.711 -5.266 6.309 1 98 96 LEU A N 1
ATOM 785 C CA . LEU A 1 96 ? -7.824 -5.922 7.266 1 98 96 LEU A CA 1
ATOM 786 C C . LEU A 1 96 ? -8.148 -7.406 7.379 1 98 96 LEU A C 1
ATOM 788 O O . LEU A 1 96 ? -7.246 -8.234 7.516 1 98 96 LEU A O 1
ATOM 792 N N . SER A 1 97 ? -9.391 -7.746 7.312 1 97.62 97 SER A N 1
ATOM 793 C CA . SER A 1 97 ? -9.789 -9.148 7.312 1 97.62 97 SER A CA 1
ATOM 794 C C . SER A 1 97 ? -9.281 -9.867 6.062 1 97.62 97 SER A C 1
ATOM 796 O O . SER A 1 97 ? -8.891 -11.031 6.125 1 97.62 97 SER A O 1
ATOM 798 N N . ALA A 1 98 ? -9.336 -9.156 4.945 1 97.88 98 ALA A N 1
ATOM 799 C CA . ALA A 1 98 ? -8.82 -9.727 3.705 1 97.88 98 ALA A CA 1
ATOM 800 C C . ALA A 1 98 ? -7.34 -10.078 3.838 1 97.88 98 ALA A C 1
ATOM 802 O O . ALA A 1 98 ? -6.883 -11.086 3.299 1 97.88 98 ALA A O 1
ATOM 803 N N . VAL A 1 99 ? -6.582 -9.258 4.539 1 98.31 99 VAL A N 1
ATOM 804 C CA . VAL A 1 99 ? -5.16 -9.516 4.766 1 98.31 99 VAL A CA 1
ATOM 805 C C . VAL A 1 99 ? -4.984 -10.883 5.418 1 98.31 99 VAL A C 1
ATOM 807 O O . VAL A 1 99 ? -4.109 -11.656 5.023 1 98.31 99 VAL A O 1
ATOM 810 N N . GLU A 1 100 ? -5.777 -11.234 6.367 1 97.69 100 GLU A N 1
ATOM 811 C CA . GLU A 1 100 ? -5.68 -12.516 7.055 1 97.69 100 GLU A CA 1
ATOM 812 C C . GLU A 1 100 ? -5.938 -13.672 6.098 1 97.69 100 GLU A C 1
ATOM 814 O O . GLU A 1 100 ? -5.211 -14.672 6.113 1 97.69 100 GLU A O 1
ATOM 819 N N . LEU A 1 101 ? -6.953 -13.531 5.316 1 97.56 101 LEU A N 1
ATOM 820 C CA . LEU A 1 101 ? -7.254 -14.562 4.332 1 97.56 101 LEU A CA 1
ATOM 821 C C . LEU A 1 101 ? -6.117 -14.703 3.328 1 97.56 101 LEU A C 1
ATOM 823 O O . LEU A 1 101 ? -5.707 -15.82 3.002 1 97.56 101 LEU A O 1
ATOM 827 N N . TYR A 1 102 ? -5.613 -13.641 2.818 1 98.5 102 TYR A N 1
ATOM 828 C CA . TYR A 1 102 ? -4.617 -13.664 1.753 1 98.5 102 TYR A CA 1
ATOM 829 C C . TYR A 1 102 ? -3.275 -14.172 2.27 1 98.5 102 TYR A C 1
ATOM 831 O O . TYR A 1 102 ? -2.502 -14.773 1.521 1 98.5 102 TYR A O 1
ATOM 839 N N . ARG A 1 103 ? -2.986 -14 3.58 1 97.75 103 ARG A N 1
ATOM 840 C CA . ARG A 1 103 ? -1.801 -14.609 4.172 1 97.75 103 ARG A CA 1
ATOM 841 C C . ARG A 1 103 ? -1.871 -16.125 4.098 1 97.75 103 ARG A C 1
ATOM 843 O O . ARG A 1 103 ? -0.871 -16.797 3.812 1 97.75 103 ARG A O 1
ATOM 850 N N . LYS A 1 104 ? -3.027 -16.641 4.352 1 97.69 104 LYS A N 1
ATOM 851 C CA . LYS A 1 104 ? -3.203 -18.094 4.238 1 97.69 104 LYS A CA 1
ATOM 852 C C . LYS A 1 104 ? -2.969 -18.562 2.809 1 97.69 104 LYS A C 1
ATOM 854 O O . LYS A 1 104 ? -2.334 -19.594 2.588 1 97.69 104 LYS A O 1
ATOM 859 N N . ILE A 1 105 ? -3.49 -17.797 1.891 1 98.38 105 ILE A N 1
ATOM 860 C CA . ILE A 1 105 ? -3.271 -18.141 0.489 1 98.38 105 ILE A CA 1
ATOM 861 C C . ILE A 1 105 ? -1.78 -18.078 0.168 1 98.38 105 ILE A C 1
ATOM 863 O O . ILE A 1 105 ? -1.235 -18.984 -0.463 1 98.38 105 ILE A O 1
ATOM 867 N N . TYR A 1 106 ? -1.136 -17.031 0.616 1 98.06 106 TYR A N 1
ATOM 868 C CA . TYR A 1 106 ? 0.292 -16.844 0.381 1 98.06 106 TYR A CA 1
ATOM 869 C C . TYR A 1 106 ? 1.088 -18.047 0.874 1 98.06 106 TYR A C 1
ATOM 871 O O . TYR A 1 106 ? 1.994 -18.531 0.187 1 98.06 106 TYR A O 1
ATOM 879 N N . PHE A 1 107 ? 0.728 -18.594 2.031 1 97.19 107 PHE A N 1
ATOM 880 C CA . PHE A 1 107 ? 1.457 -19.703 2.627 1 97.19 107 PHE A CA 1
ATOM 881 C C . PHE A 1 107 ? 1.205 -21 1.854 1 97.19 107 PHE A C 1
ATOM 883 O O . PHE A 1 107 ? 2.078 -21.859 1.781 1 97.19 107 PHE A O 1
ATOM 890 N N . THR A 1 108 ? 0.094 -21.078 1.243 1 97.38 108 THR A N 1
ATOM 891 C CA . THR A 1 108 ? -0.352 -22.375 0.77 1 97.38 108 THR A CA 1
ATOM 892 C C . THR A 1 108 ? -0.207 -22.484 -0.746 1 97.38 108 THR A C 1
ATOM 894 O O . THR A 1 108 ? -0.127 -23.578 -1.293 1 97.38 108 THR A O 1
ATOM 897 N N . ILE A 1 109 ? -0.184 -21.391 -1.482 1 97.94 109 ILE A N 1
ATOM 898 C CA . ILE A 1 109 ? -0.219 -21.406 -2.941 1 97.94 109 ILE A CA 1
ATOM 899 C C . ILE A 1 109 ? 1.145 -21.828 -3.488 1 97.94 109 ILE A C 1
ATOM 901 O O . ILE A 1 109 ? 2.184 -21.406 -2.975 1 97.94 109 ILE A O 1
ATOM 905 N N . PRO A 1 110 ? 1.202 -22.75 -4.449 1 96.5 110 PRO A N 1
ATOM 906 C CA . PRO A 1 110 ? 2.48 -23.125 -5.059 1 96.5 110 PRO A CA 1
ATOM 907 C C . PRO A 1 110 ? 2.973 -22.094 -6.07 1 96.5 110 PRO A C 1
ATOM 909 O O . PRO A 1 110 ? 2.23 -21.172 -6.438 1 96.5 110 PRO A O 1
ATOM 912 N N . TYR A 1 111 ? 4.273 -22.156 -6.492 1 95.06 111 TYR A N 1
ATOM 913 C CA . TYR A 1 111 ? 4.945 -21.359 -7.516 1 95.06 111 TYR A CA 1
ATOM 914 C C . TYR A 1 111 ? 5.215 -19.938 -7.02 1 95.06 111 TYR A C 1
ATOM 916 O O . TYR A 1 111 ? 4.309 -19.266 -6.527 1 95.06 111 TYR A O 1
ATOM 924 N N . THR A 1 112 ? 6.293 -19.453 -7.176 1 93.81 112 THR A N 1
ATOM 925 C CA . THR A 1 112 ? 6.77 -18.156 -6.688 1 93.81 112 THR A CA 1
ATOM 926 C C . THR A 1 112 ? 6.012 -17.016 -7.352 1 93.81 112 THR A C 1
ATOM 928 O O . THR A 1 112 ? 5.715 -16 -6.707 1 93.81 112 THR A O 1
ATOM 931 N N . VAL A 1 113 ? 5.633 -17.172 -8.578 1 95.44 113 VAL A N 1
ATOM 932 C CA . VAL A 1 113 ? 4.938 -16.109 -9.305 1 95.44 113 VAL A CA 1
ATOM 933 C C . VAL A 1 113 ? 3.584 -15.836 -8.656 1 95.44 113 VAL A C 1
ATOM 935 O O . VAL A 1 113 ? 3.176 -14.68 -8.523 1 95.44 113 VAL A O 1
ATOM 938 N N . PHE A 1 114 ? 2.85 -16.875 -8.242 1 97.62 114 PHE A N 1
ATOM 939 C CA . PHE A 1 114 ? 1.562 -16.688 -7.582 1 97.62 114 PHE A CA 1
ATOM 940 C C . PHE A 1 114 ? 1.746 -16.125 -6.18 1 97.62 114 PHE A C 1
ATOM 942 O O . PHE A 1 114 ? 0.947 -15.312 -5.723 1 97.62 114 PHE A O 1
ATOM 949 N N . LYS A 1 115 ? 2.818 -16.547 -5.496 1 96.56 115 LYS A N 1
ATOM 950 C CA . LYS A 1 115 ? 3.119 -15.961 -4.191 1 96.56 115 LYS A CA 1
ATOM 951 C C . LYS A 1 115 ? 3.359 -14.461 -4.293 1 96.56 115 LYS A C 1
ATOM 953 O O . LYS A 1 115 ? 2.877 -13.688 -3.461 1 96.56 115 LYS A O 1
ATOM 958 N N . ASN A 1 116 ? 4.07 -14.078 -5.297 1 96.75 116 ASN A N 1
ATOM 959 C CA . ASN A 1 116 ? 4.328 -12.656 -5.516 1 96.75 116 ASN A CA 1
ATOM 960 C C . ASN A 1 116 ? 3.041 -11.891 -5.812 1 96.75 1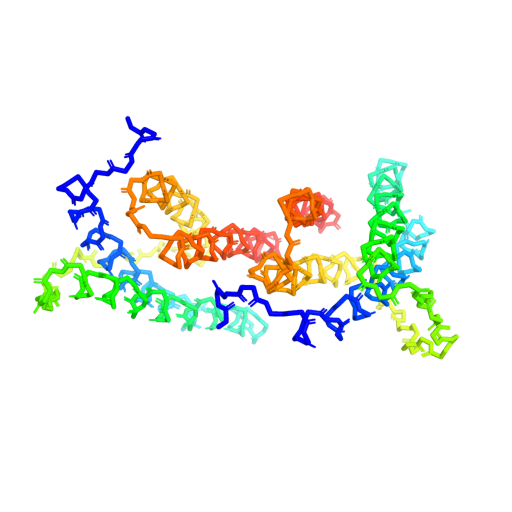16 ASN A C 1
ATOM 962 O O . ASN A 1 116 ? 2.857 -10.773 -5.34 1 96.75 116 ASN A O 1
ATOM 966 N N . MET A 1 117 ? 2.139 -12.5 -6.57 1 97.75 117 MET A N 1
ATOM 967 C CA . MET A 1 117 ? 0.849 -11.875 -6.852 1 97.75 117 MET A CA 1
ATOM 968 C C . MET A 1 117 ? 0.05 -11.68 -5.566 1 97.75 117 MET A C 1
ATOM 970 O O . MET A 1 117 ? -0.502 -10.602 -5.336 1 97.75 117 MET A O 1
ATOM 974 N N . VAL A 1 118 ? 0.038 -12.695 -4.805 1 98.62 118 VAL A N 1
ATOM 975 C CA . VAL A 1 118 ? -0.714 -12.625 -3.557 1 98.62 118 VAL A CA 1
ATOM 976 C C . VAL A 1 118 ? -0.081 -11.594 -2.627 1 98.62 118 VAL A C 1
ATOM 978 O O . VAL A 1 118 ? -0.788 -10.852 -1.939 1 98.62 118 VAL A O 1
ATOM 981 N N . PHE A 1 119 ? 1.217 -11.562 -2.617 1 98.19 119 PHE A N 1
ATOM 982 C CA . PHE A 1 119 ? 1.933 -10.562 -1.828 1 98.19 119 PHE A CA 1
ATOM 983 C C . PHE A 1 119 ? 1.531 -9.156 -2.244 1 98.19 119 PHE A C 1
ATOM 985 O O . PHE A 1 119 ? 1.3 -8.297 -1.393 1 98.19 119 PHE A O 1
ATOM 992 N N . GLU A 1 120 ? 1.47 -8.93 -3.512 1 98.31 120 GLU A N 1
ATOM 993 C CA . GLU A 1 120 ? 1.021 -7.637 -4.016 1 98.31 120 GLU A CA 1
ATOM 994 C C . GLU A 1 120 ? -0.384 -7.309 -3.52 1 98.31 120 GLU A C 1
ATOM 996 O O . GLU A 1 120 ? -0.623 -6.219 -2.998 1 98.31 120 GLU A O 1
ATOM 1001 N N . ILE A 1 121 ? -1.268 -8.227 -3.641 1 98.75 121 ILE A N 1
ATOM 1002 C CA . ILE A 1 121 ? -2.656 -8.008 -3.252 1 98.75 121 ILE A CA 1
ATOM 1003 C C . ILE A 1 121 ? -2.738 -7.766 -1.746 1 98.75 121 ILE A C 1
ATOM 1005 O O . ILE A 1 121 ? -3.408 -6.832 -1.297 1 98.75 121 ILE A O 1
ATOM 1009 N N . LEU A 1 122 ? -2.035 -8.602 -1.026 1 98.5 122 LEU A N 1
ATOM 1010 C CA . LEU A 1 122 ? -2.029 -8.492 0.429 1 98.5 122 LEU A CA 1
ATOM 1011 C C . LEU A 1 122 ? -1.543 -7.113 0.87 1 98.5 122 LEU A C 1
ATOM 1013 O O . LEU A 1 122 ? -2.174 -6.469 1.71 1 98.5 122 LEU A O 1
ATOM 1017 N N . THR A 1 123 ? -0.491 -6.625 0.329 1 98.38 123 THR A N 1
ATOM 1018 C CA . THR A 1 123 ? 0.053 -5.332 0.722 1 98.38 123 THR A CA 1
ATOM 1019 C C . THR A 1 123 ? -0.82 -4.195 0.195 1 98.38 123 THR A C 1
ATOM 1021 O O . THR A 1 123 ? -0.901 -3.131 0.811 1 98.38 123 THR A O 1
ATOM 1024 N N . ASP A 1 124 ? -1.529 -4.398 -0.934 1 98.75 124 ASP A N 1
ATOM 1025 C CA . ASP A 1 124 ? -2.537 -3.441 -1.381 1 98.75 124 ASP A CA 1
ATOM 1026 C C . ASP A 1 124 ? -3.635 -3.271 -0.333 1 98.75 124 ASP A C 1
ATOM 1028 O O . ASP A 1 124 ? -4.062 -2.15 -0.048 1 98.75 124 ASP A O 1
ATOM 1032 N N . GLU A 1 125 ? -4.059 -4.391 0.228 1 98.75 125 GLU A N 1
ATOM 1033 C CA . GLU A 1 125 ? -5.133 -4.309 1.21 1 98.75 125 GLU A CA 1
ATOM 1034 C C . GLU A 1 125 ? -4.711 -3.49 2.426 1 98.75 125 GLU A C 1
ATOM 1036 O O . GLU A 1 125 ? -5.512 -2.738 2.984 1 98.75 125 GLU A O 1
ATOM 1041 N N . LEU A 1 126 ? -3.471 -3.666 2.775 1 98.44 126 LEU A N 1
ATOM 1042 C CA . LEU A 1 126 ? -2.941 -2.852 3.865 1 98.44 126 LEU A CA 1
ATOM 1043 C C . LEU A 1 126 ? -2.922 -1.377 3.48 1 98.44 126 LEU A C 1
ATOM 1045 O O . LEU A 1 126 ? -3.289 -0.517 4.285 1 98.44 126 LEU A O 1
ATOM 1049 N N . LYS A 1 127 ? -2.506 -1.086 2.283 1 98.75 127 LYS A N 1
ATOM 1050 C CA . LYS A 1 127 ? -2.551 0.284 1.779 1 98.75 127 LYS A CA 1
ATOM 1051 C C . LYS A 1 127 ? -3.979 0.823 1.78 1 98.75 127 LYS A C 1
ATOM 1053 O O . LYS A 1 127 ? -4.211 1.977 2.145 1 98.75 127 LYS A O 1
ATOM 1058 N N . HIS A 1 128 ? -4.93 -0.001 1.318 1 98.88 128 HIS A N 1
ATOM 1059 C CA . HIS A 1 128 ? -6.332 0.403 1.278 1 98.88 128 HIS A CA 1
ATOM 1060 C C . HIS A 1 128 ? -6.844 0.754 2.672 1 98.88 128 HIS A C 1
ATOM 1062 O O . HIS A 1 128 ? -7.496 1.783 2.855 1 98.88 128 HIS A O 1
ATOM 1068 N N . ALA A 1 129 ? -6.527 -0.136 3.631 1 98.75 129 ALA A N 1
ATOM 1069 C CA . ALA A 1 129 ? -6.941 0.14 5.004 1 98.75 129 ALA A CA 1
ATOM 1070 C C . ALA A 1 129 ? -6.379 1.474 5.488 1 98.75 129 ALA A C 1
ATOM 1072 O O . ALA A 1 129 ? -7.078 2.246 6.148 1 98.75 129 ALA A O 1
ATOM 1073 N N . SER A 1 130 ? -5.156 1.743 5.148 1 98.69 130 SER A N 1
ATOM 1074 C CA . SER A 1 130 ? -4.523 3.008 5.512 1 98.69 130 SER A CA 1
ATOM 1075 C C . SER A 1 130 ? -5.246 4.191 4.871 1 98.69 130 SER A C 1
ATOM 1077 O O . SER A 1 130 ? -5.48 5.207 5.527 1 98.69 130 SER A O 1
ATOM 1079 N N . LYS A 1 131 ? -5.598 4.074 3.631 1 98.81 131 LYS A N 1
ATOM 1080 C CA . LYS A 1 131 ? -6.328 5.129 2.932 1 98.81 131 LYS A CA 1
ATOM 1081 C C . LYS A 1 131 ? -7.695 5.359 3.564 1 98.81 131 LYS A C 1
ATOM 1083 O O . LYS A 1 131 ? -8.125 6.504 3.727 1 98.81 131 LYS A O 1
ATOM 1088 N N . TYR A 1 132 ? -8.375 4.281 3.924 1 98.88 132 T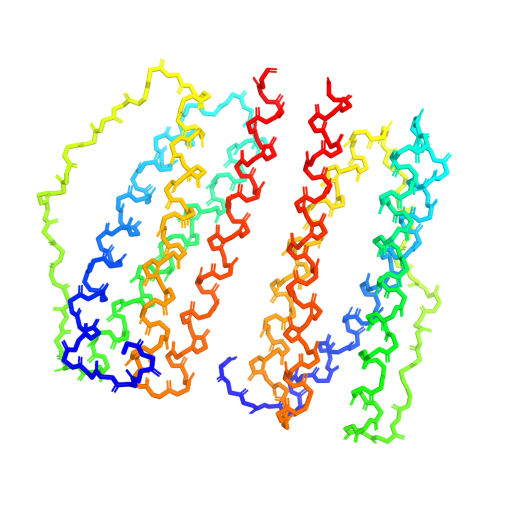YR A N 1
ATOM 1089 C CA . TYR A 1 132 ? -9.68 4.414 4.562 1 98.88 132 TYR A CA 1
ATOM 1090 C C . TYR A 1 132 ? -9.547 5.047 5.945 1 98.88 132 TYR A C 1
ATOM 1092 O O . TYR A 1 132 ? -10.43 5.789 6.379 1 98.88 132 TYR A O 1
ATOM 1100 N N . ASN A 1 133 ? -8.438 4.719 6.652 1 98.38 133 ASN A N 1
ATOM 1101 C CA . ASN A 1 133 ? -8.188 5.387 7.926 1 98.38 133 ASN A CA 1
ATOM 1102 C C . ASN A 1 133 ? -8.023 6.895 7.75 1 98.38 133 ASN A C 1
ATOM 1104 O O . ASN A 1 133 ? -8.547 7.676 8.547 1 98.38 133 ASN A O 1
ATOM 1108 N N . PHE A 1 134 ? -7.355 7.309 6.73 1 98.75 134 PHE A N 1
ATOM 1109 C CA . PHE A 1 134 ? -7.215 8.727 6.418 1 98.75 134 PHE A CA 1
ATOM 1110 C C . PHE A 1 134 ? -8.578 9.359 6.156 1 98.75 134 PHE A C 1
ATOM 1112 O O . PHE A 1 134 ? -8.906 10.406 6.727 1 98.75 134 PHE A O 1
ATOM 1119 N N . LEU A 1 135 ? -9.359 8.695 5.34 1 98.81 135 LEU A N 1
ATOM 1120 C CA . LEU A 1 135 ? -10.68 9.227 5 1 98.81 135 LEU A CA 1
ATOM 1121 C C . LEU A 1 135 ? -11.562 9.32 6.238 1 98.81 135 LEU A C 1
ATOM 1123 O O . LEU A 1 135 ? -12.344 10.266 6.379 1 98.81 135 LEU A O 1
ATOM 1127 N N . TYR A 1 136 ? -11.484 8.266 7.078 1 98.56 136 TYR A N 1
ATOM 1128 C CA . TYR A 1 136 ? -12.281 8.281 8.305 1 98.56 136 TYR A CA 1
ATOM 1129 C C . TYR A 1 136 ? -11.922 9.484 9.172 1 98.56 136 TYR A C 1
ATOM 1131 O O . TYR A 1 136 ? -12.805 10.211 9.625 1 98.56 136 TYR A O 1
ATOM 1139 N N . ALA A 1 137 ? -10.641 9.766 9.367 1 97.81 137 ALA A N 1
ATOM 1140 C CA . ALA A 1 137 ? -10.188 10.898 10.172 1 97.81 137 ALA A CA 1
ATOM 1141 C C . ALA A 1 137 ? -10.594 12.219 9.531 1 97.81 137 ALA A C 1
ATOM 1143 O O . ALA A 1 137 ? -10.984 13.164 10.227 1 97.81 137 ALA A O 1
ATOM 1144 N N . LYS A 1 138 ? -10.477 12.289 8.242 1 97.56 138 LYS A N 1
ATOM 1145 C CA . LYS A 1 138 ? -10.805 13.5 7.484 1 97.56 138 LYS A CA 1
ATOM 1146 C C . LYS A 1 138 ? -12.266 13.883 7.66 1 97.56 138 LYS A C 1
ATOM 1148 O O . LYS A 1 138 ? -12.602 15.07 7.723 1 97.56 138 LYS A O 1
ATOM 1153 N N . ASN A 1 139 ? -13.117 12.852 7.789 1 97 139 ASN A N 1
ATOM 1154 C CA . ASN A 1 139 ? -14.547 13.094 7.715 1 97 139 ASN A CA 1
ATOM 1155 C C . ASN A 1 139 ? -15.211 12.984 9.086 1 97 139 ASN A C 1
ATOM 1157 O O . ASN A 1 139 ? -16.422 13.188 9.219 1 97 139 ASN A O 1
ATOM 1161 N N . LYS A 1 140 ? -14.422 12.727 10.117 1 93.19 140 LYS A N 1
ATOM 1162 C CA . LYS A 1 140 ? -14.984 12.586 11.461 1 93.19 140 LYS A CA 1
ATOM 1163 C C . LYS A 1 140 ? -15.305 13.945 12.07 1 93.19 140 LYS A C 1
ATOM 1165 O O . LYS A 1 140 ? -14.625 14.93 11.789 1 93.19 140 LYS A O 1
ATOM 1170 N N . MET B 1 1 ? 6.539 -9.375 -14.789 1 76.62 1 MET B N 1
ATOM 1171 C CA . MET B 1 1 ? 6.582 -8.398 -13.703 1 76.62 1 MET B CA 1
ATOM 1172 C C . MET B 1 1 ? 6.824 -9.078 -12.359 1 76.62 1 MET B C 1
ATOM 1174 O O . MET B 1 1 ? 7.332 -8.453 -11.43 1 76.62 1 MET B O 1
ATOM 1178 N N . TYR B 1 2 ? 6.754 -10.297 -12.352 1 88.88 2 TYR B N 1
ATOM 1179 C CA . TYR B 1 2 ? 6.867 -11 -11.078 1 88.88 2 TYR B CA 1
ATOM 1180 C C . TYR B 1 2 ? 8.078 -11.93 -11.078 1 88.88 2 TYR B C 1
ATOM 1182 O O . TYR B 1 2 ? 8.094 -12.938 -10.367 1 88.88 2 TYR B O 1
ATOM 1190 N N . GLN B 1 3 ? 9.047 -11.516 -12.039 1 90.62 3 GLN B N 1
ATOM 1191 C CA . GLN B 1 3 ? 10.266 -12.305 -12.133 1 90.62 3 GLN B CA 1
ATOM 1192 C C . GLN B 1 3 ? 11.508 -11.422 -12.023 1 90.62 3 GLN B C 1
ATOM 1194 O O . GLN B 1 3 ? 11.461 -10.242 -12.375 1 90.62 3 GLN B O 1
ATOM 1199 N N . THR B 1 4 ? 12.594 -12.133 -11.562 1 93.81 4 THR B N 1
ATOM 1200 C CA . THR B 1 4 ? 13.852 -11.406 -11.477 1 93.81 4 THR B CA 1
ATOM 1201 C C . THR B 1 4 ? 14.273 -10.898 -12.859 1 93.81 4 THR B C 1
ATOM 1203 O O . THR B 1 4 ? 14.109 -11.602 -13.859 1 93.81 4 THR B O 1
ATOM 1206 N N . ASN B 1 5 ? 14.664 -9.672 -12.859 1 95.38 5 ASN B N 1
ATOM 1207 C CA . ASN B 1 5 ? 15.102 -8.992 -14.07 1 95.38 5 ASN B CA 1
ATOM 1208 C C . ASN B 1 5 ? 16.062 -7.844 -13.758 1 95.38 5 ASN B C 1
ATOM 1210 O O . ASN B 1 5 ? 15.625 -6.75 -13.391 1 95.38 5 ASN B O 1
ATOM 1214 N N . LEU B 1 6 ? 17.328 -8.117 -13.953 1 94.5 6 LEU B N 1
ATOM 1215 C CA . LEU B 1 6 ? 18.375 -7.172 -13.562 1 94.5 6 LEU B CA 1
ATOM 1216 C C . LEU B 1 6 ? 18.219 -5.863 -14.328 1 94.5 6 LEU B C 1
ATOM 1218 O O . LEU B 1 6 ? 18.312 -4.781 -13.742 1 94.5 6 LEU B O 1
ATOM 1222 N N . GLN B 1 7 ? 17.969 -5.91 -15.57 1 95.06 7 GLN B N 1
ATOM 1223 C CA . GLN B 1 7 ? 17.859 -4.715 -16.406 1 95.06 7 GLN B CA 1
ATOM 1224 C C . GLN B 1 7 ? 16.672 -3.859 -15.992 1 95.06 7 GLN B C 1
ATOM 1226 O O . GLN B 1 7 ? 16.75 -2.629 -16.016 1 95.06 7 GLN B O 1
ATOM 1231 N N . ALA B 1 8 ? 15.633 -4.516 -15.523 1 96.5 8 ALA B N 1
ATOM 1232 C CA . ALA B 1 8 ? 14.398 -3.809 -15.18 1 96.5 8 ALA B CA 1
ATOM 1233 C C . ALA B 1 8 ? 14.508 -3.158 -13.805 1 96.5 8 ALA B C 1
ATOM 1235 O O . ALA B 1 8 ? 13.898 -2.119 -13.547 1 96.5 8 ALA B O 1
ATOM 1236 N N . VAL B 1 9 ? 15.352 -3.73 -12.938 1 97.81 9 VAL B N 1
ATOM 1237 C CA . VAL B 1 9 ? 15.328 -3.287 -11.547 1 97.81 9 VAL B CA 1
ATOM 1238 C C . VAL B 1 9 ? 16.234 -2.072 -11.383 1 97.81 9 VAL B C 1
ATOM 1240 O O . VAL B 1 9 ? 16.031 -1.254 -10.484 1 97.81 9 VAL B O 1
ATOM 1243 N N . LEU B 1 10 ? 17.172 -1.872 -12.25 1 97.5 10 LEU B N 1
ATOM 1244 C CA . LEU B 1 10 ? 18.188 -0.843 -12.047 1 97.5 10 LEU B CA 1
ATOM 1245 C C . LEU B 1 10 ? 17.562 0.548 -12.062 1 97.5 10 LEU B C 1
ATOM 1247 O O . LEU B 1 10 ? 17.797 1.347 -11.148 1 97.5 10 LEU B O 1
ATOM 1251 N N . PRO B 1 11 ? 16.719 0.876 -13.07 1 97 11 PRO B N 1
ATOM 1252 C CA . PRO B 1 11 ? 16.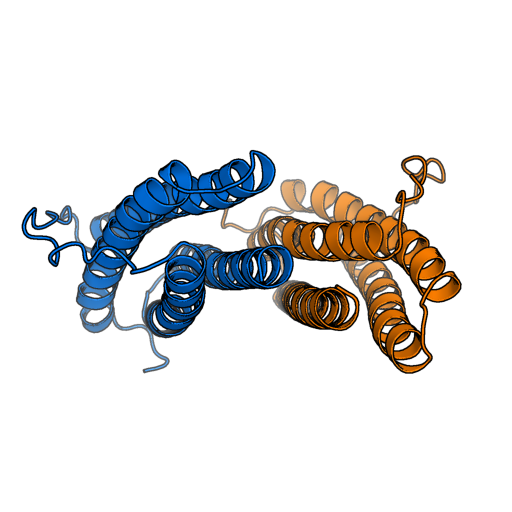078 2.195 -13.008 1 97 11 PRO B CA 1
ATOM 1253 C C . PRO B 1 11 ? 15.156 2.346 -11.805 1 97 11 PRO B C 1
ATOM 1255 O O . PRO B 1 11 ? 14.984 3.451 -11.281 1 97 11 PRO B O 1
ATOM 1258 N N . LEU B 1 12 ? 14.562 1.29 -11.344 1 98 12 LEU B N 1
ATOM 1259 C CA . LEU B 1 12 ? 13.695 1.333 -10.164 1 98 12 LEU B CA 1
ATOM 1260 C C . LEU B 1 12 ? 14.5 1.68 -8.914 1 98 12 LEU B C 1
ATOM 1262 O O . LEU B 1 12 ? 14.023 2.428 -8.055 1 98 12 LEU B O 1
ATOM 1266 N N . LEU B 1 13 ? 15.695 1.104 -8.828 1 98.06 13 LEU B N 1
ATOM 1267 C CA . LEU B 1 13 ? 16.578 1.416 -7.703 1 98.06 13 LEU B CA 1
ATOM 1268 C C . LEU B 1 13 ? 16.953 2.893 -7.707 1 98.06 13 LEU B C 1
ATOM 1270 O O . LEU B 1 13 ? 17 3.529 -6.652 1 98.06 13 LEU B O 1
ATOM 1274 N N . GLN B 1 14 ? 17.203 3.455 -8.812 1 96.75 14 GLN B N 1
ATOM 1275 C CA . GLN B 1 14 ? 17.531 4.871 -8.922 1 96.75 14 GLN B CA 1
ATOM 1276 C C . GLN B 1 14 ? 16.359 5.742 -8.469 1 96.75 14 GLN B C 1
ATOM 1278 O O . GLN B 1 14 ? 16.547 6.727 -7.746 1 96.75 14 GLN B O 1
ATOM 1283 N N . ARG B 1 15 ? 15.227 5.34 -8.883 1 97.25 15 ARG B N 1
ATOM 1284 C CA . ARG B 1 15 ? 14.023 6.062 -8.469 1 97.25 15 ARG B CA 1
ATOM 1285 C C . ARG B 1 15 ? 13.836 5.984 -6.957 1 97.25 15 ARG B C 1
ATOM 1287 O O . ARG B 1 15 ? 13.445 6.965 -6.324 1 97.25 15 ARG B O 1
ATOM 1294 N N . ALA B 1 16 ? 14.102 4.793 -6.426 1 98.12 16 ALA B N 1
ATOM 1295 C CA . ALA B 1 16 ? 13.961 4.598 -4.984 1 98.12 16 ALA B CA 1
ATOM 1296 C C . ALA B 1 16 ? 14.922 5.492 -4.211 1 98.12 16 ALA B C 1
ATOM 1298 O O . ALA B 1 16 ? 14.547 6.098 -3.205 1 98.12 16 ALA B O 1
ATOM 1299 N N . VAL B 1 17 ? 16.141 5.609 -4.672 1 97.5 17 VAL B N 1
ATOM 1300 C CA . VAL B 1 17 ? 17.125 6.465 -4.023 1 97.5 17 VAL B CA 1
ATOM 1301 C C . VAL B 1 17 ? 16.641 7.914 -4.043 1 97.5 17 VAL B C 1
ATOM 1303 O O . VAL B 1 17 ? 16.672 8.602 -3.02 1 97.5 17 VAL B O 1
ATOM 1306 N N . GLN B 1 18 ? 16.188 8.352 -5.156 1 95.12 18 GLN B N 1
ATOM 1307 C CA . GLN B 1 18 ? 15.695 9.719 -5.281 1 95.12 18 GLN B CA 1
ATOM 1308 C C . GLN B 1 18 ? 14.469 9.938 -4.402 1 95.12 18 GLN B C 1
ATOM 1310 O O . GLN B 1 18 ? 14.336 10.984 -3.762 1 95.12 18 GLN B O 1
ATOM 1315 N N . GLY B 1 19 ? 13.57 8.992 -4.445 1 95.62 19 GLY B N 1
ATOM 1316 C CA . GLY B 1 19 ? 12.383 9.086 -3.611 1 95.62 19 GLY B CA 1
ATOM 1317 C C . GLY B 1 19 ? 12.695 9.227 -2.135 1 95.62 19 GLY B C 1
ATOM 1318 O O . GLY B 1 19 ? 12.109 10.055 -1.442 1 95.62 19 GLY B O 1
ATOM 1319 N N . GLU B 1 20 ? 13.633 8.406 -1.648 1 97.44 20 GLU B N 1
ATOM 1320 C CA . GLU B 1 20 ? 14.031 8.469 -0.245 1 97.44 20 GLU B CA 1
ATOM 1321 C C . GLU B 1 20 ? 14.672 9.805 0.088 1 97.44 20 GLU B C 1
ATOM 1323 O O . GLU B 1 20 ? 14.461 10.352 1.175 1 97.44 20 GLU B O 1
ATOM 1328 N N . ARG B 1 21 ? 15.438 10.32 -0.81 1 95 21 ARG B N 1
ATOM 1329 C CA . ARG B 1 21 ? 16.031 11.633 -0.611 1 95 21 ARG B CA 1
ATOM 1330 C C . ARG B 1 21 ? 14.961 12.711 -0.506 1 95 21 ARG B C 1
ATOM 1332 O O . ARG B 1 21 ? 15.023 13.57 0.381 1 95 21 ARG B O 1
ATOM 1339 N N . ASN B 1 22 ? 14.047 12.688 -1.44 1 95.12 22 ASN B N 1
ATOM 1340 C CA . ASN B 1 22 ? 12.938 13.633 -1.402 1 95.12 22 ASN B CA 1
ATOM 1341 C C . ASN B 1 22 ? 12.18 13.555 -0.081 1 95.12 22 ASN B C 1
ATOM 1343 O O . ASN B 1 22 ? 11.828 14.586 0.5 1 95.12 22 ASN B O 1
ATOM 1347 N N . ASP B 1 23 ? 11.945 12.359 0.393 1 96.94 23 ASP B N 1
ATOM 1348 C CA . ASP B 1 23 ? 11.234 12.164 1.653 1 96.94 23 ASP B CA 1
ATOM 1349 C C . ASP B 1 23 ? 12.031 12.742 2.824 1 96.94 23 ASP B C 1
ATOM 1351 O O . ASP B 1 23 ? 11.469 13.391 3.707 1 96.94 23 ASP B O 1
ATOM 1355 N N . GLU B 1 24 ? 13.289 12.445 2.826 1 96.62 24 GLU B N 1
ATOM 1356 C CA . GLU B 1 24 ? 14.141 12.984 3.877 1 96.62 24 GLU B CA 1
ATOM 1357 C C . GLU B 1 24 ? 14.008 14.508 3.965 1 96.62 24 GLU B C 1
ATOM 1359 O O . GLU B 1 24 ? 13.789 15.055 5.047 1 96.62 24 GLU B O 1
ATOM 1364 N N . LEU B 1 25 ? 14.086 15.172 2.85 1 95.56 25 LEU B N 1
ATOM 1365 C CA . LEU B 1 25 ? 14.008 16.625 2.812 1 95.56 25 LEU B CA 1
ATOM 1366 C C . LEU B 1 25 ? 12.625 17.109 3.242 1 95.56 25 LEU B C 1
ATOM 1368 O O . LEU B 1 25 ? 12.508 18.062 4.008 1 95.56 25 LEU B O 1
ATOM 1372 N N . PHE B 1 26 ? 11.641 16.469 2.779 1 97.69 26 PHE B N 1
ATOM 1373 C CA . PHE B 1 26 ? 10.266 16.844 3.096 1 97.69 26 PHE B CA 1
ATOM 1374 C C . PHE B 1 26 ? 9.984 16.656 4.582 1 97.69 26 PHE B C 1
ATOM 1376 O O . PHE B 1 26 ? 9.328 17.5 5.203 1 97.69 26 PHE B O 1
ATOM 1383 N N . TYR B 1 27 ? 10.5 15.594 5.148 1 98.38 27 TYR B N 1
ATOM 1384 C CA . TYR B 1 27 ? 10.234 15.32 6.555 1 98.38 27 TYR B CA 1
ATOM 1385 C C . TYR B 1 27 ? 11.047 16.25 7.453 1 98.38 27 TYR B C 1
ATOM 1387 O O . TYR B 1 27 ? 10.602 16.609 8.547 1 98.38 27 TYR B O 1
ATOM 1395 N N . ASP B 1 28 ? 12.211 16.672 6.965 1 97.44 28 ASP B N 1
ATOM 1396 C CA . ASP B 1 28 ? 12.906 17.734 7.676 1 97.44 28 ASP B CA 1
ATOM 1397 C C . ASP B 1 28 ? 12.031 18.984 7.797 1 97.44 28 ASP B C 1
ATOM 1399 O O . ASP B 1 28 ? 11.977 19.609 8.859 1 97.44 28 ASP B O 1
ATOM 1403 N N . TYR B 1 29 ? 11.398 19.312 6.781 1 97.5 29 TYR B N 1
ATOM 1404 C CA . TYR B 1 29 ? 10.477 20.438 6.805 1 97.5 29 TYR B CA 1
ATOM 1405 C C . TYR B 1 29 ? 9.352 20.203 7.801 1 97.5 29 TYR B C 1
ATOM 1407 O O . TYR B 1 29 ? 9.016 21.078 8.594 1 97.5 29 TYR B O 1
ATOM 1415 N N . LEU B 1 30 ? 8.734 19 7.773 1 98.5 30 LEU B N 1
ATOM 1416 C CA . LEU B 1 30 ? 7.633 18.688 8.68 1 98.5 30 LEU B CA 1
ATOM 1417 C C . LEU B 1 30 ? 8.086 18.781 10.133 1 98.5 30 LEU B C 1
ATOM 1419 O O . LEU B 1 30 ? 7.336 19.25 11 1 98.5 30 LEU B O 1
ATOM 1423 N N . ILE B 1 31 ? 9.273 18.266 10.375 1 98.62 31 ILE B N 1
ATOM 1424 C CA . ILE B 1 31 ? 9.828 18.312 11.727 1 98.62 31 ILE B CA 1
ATOM 1425 C C . ILE B 1 31 ? 9.898 19.75 12.211 1 98.62 31 ILE B C 1
ATOM 1427 O O . ILE B 1 31 ? 9.492 20.062 13.336 1 98.62 31 ILE B O 1
ATOM 1431 N N . GLN B 1 32 ? 10.312 20.656 11.359 1 97.94 32 GLN B N 1
ATOM 1432 C CA . GLN B 1 32 ? 10.477 22.062 11.703 1 97.94 32 GLN B CA 1
ATOM 1433 C C . GLN B 1 32 ? 9.125 22.734 11.938 1 97.94 32 GLN B C 1
ATOM 1435 O O . GLN B 1 32 ? 9.031 23.734 12.656 1 97.94 32 GLN B O 1
ATOM 1440 N N . ASN B 1 33 ? 8.094 22.203 11.461 1 97.81 33 ASN B N 1
ATOM 1441 C CA . ASN B 1 33 ? 6.773 22.812 11.531 1 97.81 33 ASN B CA 1
ATOM 1442 C C . ASN B 1 33 ? 5.824 22.016 12.414 1 97.81 33 ASN B C 1
ATOM 1444 O O . ASN B 1 33 ? 4.625 22.312 12.469 1 97.81 33 ASN B O 1
ATOM 1448 N N . ALA B 1 34 ? 6.316 20.969 13.039 1 98.19 34 ALA B N 1
ATOM 1449 C CA . ALA B 1 34 ? 5.492 20.125 13.906 1 98.19 34 ALA B CA 1
ATOM 1450 C C . ALA B 1 34 ? 5.016 20.906 15.133 1 98.19 34 ALA B C 1
ATOM 1452 O O . ALA B 1 34 ? 5.785 21.656 15.734 1 98.19 34 ALA B O 1
ATOM 1453 N N . PRO B 1 35 ? 3.777 20.75 15.5 1 98.44 35 PRO B N 1
ATOM 1454 C CA . PRO B 1 35 ? 3.205 21.562 16.562 1 98.44 35 PRO B CA 1
ATOM 1455 C C . PRO B 1 35 ? 3.572 21.062 17.969 1 98.44 35 PRO B C 1
ATOM 1457 O O . PRO B 1 35 ? 3.314 21.75 18.953 1 98.44 35 PRO B O 1
ATOM 1460 N N . SER B 1 36 ? 4.086 19.828 18.156 1 98.25 36 SER B N 1
ATOM 1461 C CA . SER B 1 36 ? 4.41 19.266 19.469 1 98.25 36 SER B CA 1
ATOM 1462 C C . SER B 1 36 ? 5.703 18.469 19.406 1 98.25 36 SER B C 1
ATOM 1464 O O . SER B 1 36 ? 6.129 18.031 18.344 1 98.25 36 SER B O 1
ATOM 1466 N N . ASN B 1 37 ? 6.223 18.219 20.562 1 98 37 ASN B N 1
ATOM 1467 C CA . ASN B 1 37 ? 7.426 17.406 20.672 1 98 37 ASN B CA 1
ATOM 1468 C C . ASN B 1 37 ? 7.156 15.953 20.266 1 98 37 ASN B C 1
ATOM 1470 O O . ASN B 1 37 ? 8.008 15.305 19.656 1 98 37 ASN B O 1
ATOM 1474 N N . GLN B 1 38 ? 6.012 15.484 20.641 1 98.31 38 GLN B N 1
ATOM 1475 C CA . GLN B 1 38 ? 5.66 14.125 20.25 1 98.31 38 GLN B CA 1
ATOM 1476 C C . GLN B 1 38 ? 5.629 13.977 18.719 1 98.31 38 GLN B C 1
ATOM 1478 O O . GLN B 1 38 ? 6.16 13.008 18.172 1 98.31 38 GLN B O 1
ATOM 1483 N N . ASP B 1 39 ? 4.961 14.984 18.078 1 98.69 39 ASP B N 1
ATOM 1484 C CA . ASP B 1 39 ? 4.961 14.977 16.625 1 98.69 39 ASP B CA 1
ATOM 1485 C C . ASP B 1 39 ? 6.387 14.953 16.078 1 98.69 39 ASP B C 1
ATOM 1487 O O . ASP B 1 39 ? 6.711 14.148 15.203 1 98.69 39 ASP B O 1
ATOM 1491 N N . ARG B 1 40 ? 7.223 15.82 16.578 1 98.69 40 ARG B N 1
ATOM 1492 C CA . ARG B 1 40 ? 8.602 15.961 16.125 1 98.69 40 ARG B CA 1
ATOM 1493 C C . ARG B 1 40 ? 9.375 14.656 16.281 1 98.69 40 ARG B C 1
ATOM 1495 O O . ARG B 1 40 ? 10.102 14.25 15.375 1 98.69 40 ARG B O 1
ATOM 1502 N N . GLU B 1 41 ? 9.195 13.984 17.328 1 98.62 41 GLU B N 1
ATOM 1503 C CA . GLU B 1 41 ? 9.914 12.75 17.609 1 98.62 41 GLU B CA 1
ATOM 1504 C C . GLU B 1 41 ? 9.5 11.633 16.656 1 98.62 41 GLU B C 1
ATOM 1506 O O . GLU B 1 41 ? 10.344 10.898 16.141 1 98.62 41 GLU B O 1
ATOM 1511 N N . ILE B 1 42 ? 8.234 11.5 16.453 1 98.75 42 ILE B N 1
ATOM 1512 C CA . ILE B 1 42 ? 7.727 10.469 15.547 1 98.75 42 ILE B CA 1
ATOM 1513 C C . ILE B 1 42 ? 8.273 10.703 14.141 1 98.75 42 ILE B C 1
ATOM 1515 O O . ILE B 1 42 ? 8.82 9.781 13.523 1 98.75 42 ILE B O 1
ATOM 1519 N N . ILE B 1 43 ? 8.203 11.938 13.695 1 98.88 43 ILE B N 1
ATOM 1520 C CA . ILE B 1 43 ? 8.609 12.227 12.328 1 98.88 43 ILE B CA 1
ATOM 1521 C C . ILE B 1 43 ? 10.125 12.109 12.203 1 98.88 43 ILE B C 1
ATOM 1523 O O . ILE B 1 43 ? 10.641 11.664 11.172 1 98.88 43 ILE B O 1
ATOM 1527 N N . THR B 1 44 ? 10.836 12.477 13.219 1 98.88 44 THR B N 1
ATOM 1528 C CA . THR B 1 44 ? 12.289 12.32 13.219 1 98.88 44 THR B CA 1
ATOM 1529 C C . THR B 1 44 ? 12.68 10.859 13.047 1 98.88 44 THR B C 1
ATOM 1531 O O . THR B 1 44 ? 13.586 10.531 12.281 1 98.88 44 THR B O 1
ATOM 1534 N N . SER B 1 45 ? 12.008 9.984 13.734 1 98.81 45 SER B N 1
ATOM 1535 C CA . SER B 1 45 ? 12.297 8.562 13.609 1 98.81 45 SER B CA 1
ATOM 1536 C C . SER B 1 45 ? 12.047 8.07 12.188 1 98.81 45 SER B C 1
ATOM 1538 O O . SER B 1 45 ? 12.812 7.262 11.656 1 98.81 45 SER B O 1
ATOM 1540 N N . ILE B 1 46 ? 10.984 8.57 11.547 1 98.88 46 ILE B N 1
ATOM 1541 C CA . ILE B 1 46 ? 10.68 8.195 10.172 1 98.88 46 ILE B CA 1
ATOM 1542 C C . ILE B 1 46 ? 11.758 8.75 9.234 1 98.88 46 ILE B C 1
ATOM 1544 O O . ILE B 1 46 ? 12.266 8.031 8.367 1 98.88 46 ILE B O 1
ATOM 1548 N N . ARG B 1 47 ? 12.102 10 9.406 1 98.75 47 ARG B N 1
ATOM 1549 C CA . ARG B 1 47 ? 13.141 10.641 8.602 1 98.75 47 ARG B CA 1
ATOM 1550 C C . ARG B 1 47 ? 14.453 9.875 8.695 1 98.75 47 ARG B C 1
ATOM 1552 O O . ARG B 1 47 ? 15.141 9.672 7.688 1 98.75 47 ARG B O 1
ATOM 1559 N N . ASP B 1 48 ? 14.844 9.438 9.812 1 98.81 48 ASP B N 1
ATOM 1560 C CA . ASP B 1 48 ? 16.078 8.688 10 1 98.81 48 ASP B CA 1
ATOM 1561 C C . ASP B 1 48 ? 16.016 7.34 9.281 1 98.81 48 ASP B C 1
ATOM 1563 O O . ASP B 1 48 ? 17.016 6.883 8.719 1 98.81 48 ASP B O 1
ATOM 1567 N N . ASP B 1 49 ? 14.859 6.711 9.352 1 98.81 49 ASP B N 1
ATOM 1568 C CA . ASP B 1 49 ? 14.664 5.488 8.57 1 98.81 49 ASP B CA 1
ATOM 1569 C C . ASP B 1 49 ? 14.891 5.742 7.086 1 98.81 49 ASP B C 1
ATOM 1571 O O . ASP B 1 49 ? 15.508 4.93 6.398 1 98.81 49 ASP B O 1
ATOM 1575 N N . GLU B 1 50 ? 14.367 6.895 6.547 1 98.69 50 GLU B N 1
ATOM 1576 C CA . GLU B 1 50 ? 14.516 7.199 5.129 1 98.69 50 GLU B CA 1
ATOM 1577 C C . GLU B 1 50 ? 15.984 7.336 4.742 1 98.69 50 GLU B C 1
ATOM 1579 O O . GLU B 1 50 ? 16.391 6.918 3.652 1 98.69 50 GLU B O 1
ATOM 1584 N N . ARG B 1 51 ? 16.75 7.887 5.605 1 98.12 51 ARG B N 1
ATOM 1585 C CA . ARG B 1 51 ? 18.188 7.977 5.371 1 98.12 51 ARG B CA 1
ATOM 1586 C C . ARG B 1 51 ? 18.812 6.59 5.254 1 98.12 51 ARG B C 1
ATOM 1588 O O . ARG B 1 51 ? 19.594 6.332 4.344 1 98.12 51 ARG B O 1
ATOM 1595 N N . ARG B 1 52 ? 18.469 5.777 6.109 1 98.56 52 ARG B N 1
ATOM 1596 C CA . ARG B 1 52 ? 18.953 4.402 6.086 1 98.56 52 ARG B CA 1
ATOM 1597 C C . ARG B 1 52 ? 18.5 3.678 4.824 1 98.56 52 ARG B C 1
ATOM 1599 O O . ARG B 1 52 ? 19.297 2.986 4.18 1 98.56 52 ARG B O 1
ATOM 1606 N N . HIS B 1 53 ? 17.172 3.838 4.477 1 98.81 53 HIS B N 1
ATOM 1607 C CA . HIS B 1 53 ? 16.641 3.227 3.262 1 98.81 53 HIS B CA 1
ATOM 1608 C C . HIS B 1 53 ? 17.438 3.67 2.031 1 98.81 53 HIS B C 1
ATOM 1610 O O . HIS B 1 53 ? 17.766 2.848 1.176 1 98.81 53 HIS B O 1
ATOM 1616 N N . ARG B 1 54 ? 17.734 4.914 1.964 1 97.69 54 ARG B N 1
ATOM 1617 C CA . ARG B 1 54 ? 18.5 5.461 0.844 1 97.69 54 ARG B CA 1
ATOM 1618 C C . ARG B 1 54 ? 19.844 4.77 0.708 1 97.69 54 ARG B C 1
ATOM 1620 O O . ARG B 1 54 ? 20.234 4.379 -0.392 1 97.69 54 ARG B O 1
ATOM 1627 N N . GLN B 1 55 ? 20.5 4.59 1.767 1 98.19 55 GLN B N 1
ATOM 1628 C CA . GLN B 1 55 ? 21.797 3.92 1.771 1 98.19 55 GLN B CA 1
ATOM 1629 C C . GLN B 1 55 ? 21.656 2.463 1.338 1 98.19 55 GLN B C 1
ATOM 1631 O O . GLN B 1 55 ? 22.5 1.946 0.608 1 98.19 55 GLN B O 1
ATOM 1636 N N . MET B 1 56 ? 20.656 1.816 1.809 1 98.62 56 MET B N 1
ATOM 1637 C CA . MET B 1 56 ? 20.422 0.422 1.443 1 98.62 56 MET B CA 1
ATOM 1638 C C . MET B 1 56 ? 20.234 0.279 -0.062 1 98.62 56 MET B C 1
ATOM 1640 O O . MET B 1 56 ? 20.828 -0.605 -0.687 1 98.62 56 MET B O 1
ATOM 1644 N N . PHE B 1 57 ? 19.422 1.192 -0.691 1 98.62 57 PHE B N 1
ATOM 1645 C CA . PHE B 1 57 ? 19.172 1.138 -2.129 1 98.62 57 PHE B CA 1
ATOM 1646 C C . PHE B 1 57 ? 20.453 1.432 -2.9 1 98.62 57 PHE B C 1
ATOM 1648 O O . PHE B 1 57 ? 20.734 0.805 -3.926 1 98.62 57 PHE B O 1
ATOM 1655 N N . ARG B 1 58 ? 21.219 2.361 -2.385 1 98.06 58 ARG B N 1
ATOM 1656 C CA . ARG B 1 58 ? 22.516 2.658 -3.006 1 98.06 58 ARG B CA 1
ATOM 1657 C C . ARG B 1 58 ? 23.422 1.44 -2.975 1 98.06 58 ARG B C 1
ATOM 1659 O O . ARG B 1 58 ? 24.109 1.141 -3.959 1 98.06 58 ARG B O 1
ATOM 1666 N N . HIS B 1 59 ? 23.469 0.831 -1.884 1 98.38 59 HIS B N 1
ATOM 1667 C CA . HIS B 1 59 ? 24.281 -0.365 -1.723 1 98.38 59 HIS B CA 1
ATOM 1668 C C . HIS B 1 59 ? 23.875 -1.452 -2.711 1 98.38 59 HIS B C 1
ATOM 1670 O O . HIS B 1 59 ? 24.719 -2.055 -3.367 1 98.38 59 HIS B O 1
ATOM 1676 N N . MET B 1 60 ? 22.609 -1.713 -2.834 1 98.62 60 MET B N 1
ATOM 1677 C CA . MET B 1 60 ? 22.109 -2.729 -3.76 1 98.62 60 MET B CA 1
ATOM 1678 C C . MET B 1 60 ? 22.531 -2.406 -5.191 1 98.62 60 MET B C 1
ATOM 1680 O O . MET B 1 60 ? 22.984 -3.287 -5.922 1 98.62 60 MET B O 1
ATOM 1684 N N . TYR B 1 61 ? 22.359 -1.154 -5.566 1 98.44 61 TYR B N 1
ATOM 1685 C CA . TYR B 1 61 ? 22.719 -0.732 -6.918 1 98.44 61 TYR B CA 1
ATOM 1686 C C . TYR B 1 61 ? 24.203 -0.96 -7.18 1 98.44 61 TYR B C 1
ATOM 1688 O O . TYR B 1 61 ? 24.578 -1.504 -8.219 1 98.44 61 TYR B O 1
ATOM 1696 N N . TYR B 1 62 ? 25.031 -0.624 -6.238 1 98.31 62 TYR B N 1
ATOM 1697 C CA . TYR B 1 62 ? 26.484 -0.801 -6.359 1 98.31 62 TYR B CA 1
ATOM 1698 C C . TYR B 1 62 ? 26.844 -2.277 -6.461 1 98.31 62 TYR B C 1
ATOM 1700 O O . TYR B 1 62 ? 27.656 -2.67 -7.305 1 98.31 62 TYR B O 1
ATOM 1708 N N . ALA B 1 63 ? 26.25 -3.018 -5.613 1 98.25 63 ALA B N 1
ATOM 1709 C CA . ALA B 1 63 ? 26.547 -4.449 -5.586 1 98.25 63 ALA B CA 1
ATOM 1710 C C . ALA B 1 63 ? 26.203 -5.102 -6.922 1 98.25 63 ALA B C 1
ATOM 1712 O O . ALA B 1 63 ? 26.891 -6.027 -7.359 1 98.25 63 ALA B O 1
ATOM 1713 N N . LEU B 1 64 ? 25.203 -4.586 -7.555 1 97.81 64 LEU B N 1
ATOM 1714 C CA . LEU B 1 64 ? 24.719 -5.207 -8.781 1 97.81 64 LEU B CA 1
ATOM 1715 C C . LEU B 1 64 ? 25.484 -4.703 -9.992 1 97.81 64 LEU B C 1
ATOM 1717 O O . LEU B 1 64 ? 25.594 -5.402 -11 1 97.81 64 LEU B O 1
ATOM 1721 N N . THR B 1 65 ? 26.062 -3.498 -9.906 1 97.38 65 THR B N 1
ATOM 1722 C CA . THR B 1 65 ? 26.562 -2.881 -11.133 1 97.38 65 THR B CA 1
ATOM 1723 C C . THR B 1 65 ? 28.031 -2.508 -11 1 97.38 65 THR B C 1
ATOM 1725 O O . THR B 1 65 ? 28.719 -2.256 -11.992 1 97.38 65 THR B O 1
ATOM 1728 N N . GLY B 1 66 ? 28.5 -2.336 -9.75 1 97.25 66 GLY B N 1
ATOM 1729 C CA . GLY B 1 66 ? 29.844 -1.811 -9.508 1 97.25 66 GLY B CA 1
ATOM 1730 C C . GLY B 1 66 ? 29.922 -0.301 -9.625 1 97.25 66 GLY B C 1
ATOM 1731 O O . GLY B 1 66 ? 31 0.281 -9.516 1 97.25 66 GLY B O 1
ATOM 1732 N N . GLN B 1 67 ? 28.766 0.397 -9.836 1 96.88 67 GLN B N 1
ATOM 1733 C CA . GLN B 1 67 ? 28.719 1.843 -10.023 1 96.88 67 GLN B CA 1
ATOM 1734 C C . GLN B 1 67 ? 27.906 2.518 -8.914 1 96.88 67 GLN B C 1
ATOM 1736 O O . GLN B 1 67 ? 26.891 1.981 -8.461 1 96.88 67 GLN B O 1
ATOM 1741 N N . GLN B 1 68 ? 28.359 3.617 -8.555 1 95.19 68 GLN B N 1
ATOM 1742 C CA . GLN B 1 68 ? 27.625 4.418 -7.586 1 95.19 68 GLN B CA 1
ATOM 1743 C C . GLN B 1 68 ? 26.547 5.258 -8.281 1 95.19 68 GLN B C 1
ATOM 1745 O O . GLN B 1 68 ? 26.766 5.762 -9.383 1 95.19 68 GLN B O 1
ATOM 1750 N N . ILE B 1 69 ? 25.391 5.328 -7.594 1 93.12 69 ILE B N 1
ATOM 1751 C CA . ILE B 1 69 ? 24.359 6.23 -8.094 1 93.12 69 ILE B CA 1
ATOM 1752 C C . ILE B 1 69 ? 24.75 7.676 -7.797 1 93.12 69 ILE B C 1
ATOM 1754 O O . ILE B 1 69 ? 25.125 8.008 -6.668 1 93.12 69 ILE B O 1
ATOM 1758 N N . THR B 1 70 ? 24.734 8.461 -8.867 1 82.25 70 THR B N 1
ATOM 1759 C CA . THR B 1 70 ? 24.953 9.883 -8.688 1 82.25 70 THR B CA 1
ATOM 1760 C C . THR B 1 70 ? 23.625 10.633 -8.555 1 82.25 70 THR B C 1
ATOM 1762 O O . THR B 1 70 ? 22.734 10.477 -9.391 1 82.25 70 THR B O 1
ATOM 1765 N N . GLU B 1 71 ? 23.375 11.047 -7.445 1 73.12 71 GLU B N 1
ATOM 1766 C CA . GLU B 1 71 ? 22.109 11.742 -7.219 1 73.12 71 GLU B CA 1
ATOM 1767 C C . GLU B 1 71 ? 22.109 13.117 -7.883 1 73.12 71 GLU B C 1
ATOM 1769 O O . GLU B 1 71 ? 23.125 13.812 -7.879 1 73.12 71 GLU B O 1
ATOM 1774 N N . SER B 1 72 ? 21.094 13.172 -8.875 1 61.06 72 SER B N 1
ATOM 1775 C CA . SER B 1 72 ? 20.984 14.508 -9.453 1 61.06 72 SER B CA 1
ATOM 1776 C C . SER B 1 72 ? 20.578 15.539 -8.398 1 61.06 72 SER B C 1
ATOM 1778 O O . SER B 1 72 ? 19.828 15.227 -7.484 1 61.06 72 SER B O 1
ATOM 1780 N N . THR B 1 73 ? 21.438 16.531 -8.195 1 54.97 73 THR B N 1
ATOM 1781 C CA . THR B 1 73 ? 21.125 17.672 -7.328 1 54.97 73 THR B CA 1
ATOM 1782 C C . THR B 1 73 ? 19.812 18.312 -7.746 1 54.97 73 THR B C 1
ATOM 1784 O O . THR B 1 73 ? 19.281 19.172 -7.039 1 54.97 73 THR B O 1
ATOM 1787 N N . THR B 1 74 ? 19.391 17.938 -8.945 1 54.31 74 THR B N 1
ATOM 1788 C CA . THR B 1 74 ? 18.219 18.672 -9.414 1 54.31 74 THR B CA 1
ATOM 1789 C C . THR B 1 74 ? 16.938 18.031 -8.891 1 54.31 74 THR B C 1
ATOM 1791 O O . THR B 1 74 ? 16.328 17.203 -9.57 1 54.31 74 THR B O 1
ATOM 1794 N N . GLY B 1 75 ? 16.984 17.734 -7.77 1 55.78 75 GLY B N 1
ATOM 1795 C CA . GLY B 1 75 ? 15.781 17.156 -7.188 1 55.78 75 GLY B CA 1
ATOM 1796 C C . GLY B 1 75 ? 14.523 17.953 -7.496 1 55.78 75 GLY B C 1
ATOM 1797 O O . GLY B 1 75 ? 14.602 19.078 -8 1 55.78 75 GLY B O 1
ATOM 1798 N N . GLU B 1 76 ? 13.32 17.281 -7.664 1 58.38 76 GLU B N 1
ATOM 1799 C CA . GLU B 1 76 ? 12.055 18 -7.809 1 58.38 76 GLU B CA 1
ATOM 1800 C C . GLU B 1 76 ? 11.969 19.172 -6.84 1 58.38 76 GLU B C 1
ATOM 1802 O O . GLU B 1 76 ? 12.461 19.094 -5.715 1 58.38 76 GLU B O 1
ATOM 1807 N N . PRO B 1 77 ? 11.594 20.344 -7.395 1 67.81 77 PRO B N 1
ATOM 1808 C CA . PRO B 1 77 ? 11.383 21.453 -6.477 1 67.81 77 PRO B CA 1
ATOM 1809 C C . PRO B 1 77 ? 10.523 21.094 -5.273 1 67.81 77 PRO B C 1
ATOM 1811 O O . PRO B 1 77 ? 9.555 20.344 -5.41 1 67.81 77 PRO B O 1
ATOM 1814 N N . PHE B 1 78 ? 11.047 21.328 -4.195 1 80.31 78 PHE B N 1
ATOM 1815 C CA . PHE B 1 78 ? 10.297 21.125 -2.961 1 80.31 78 PHE B CA 1
ATOM 1816 C C . PHE B 1 78 ? 9.086 22.047 -2.9 1 80.31 78 PHE B C 1
ATOM 1818 O O . PHE B 1 78 ? 9.227 23.266 -3.006 1 80.31 78 PHE B O 1
ATOM 1825 N N . ASN B 1 79 ? 7.988 21.422 -2.898 1 86.12 79 ASN B N 1
ATOM 1826 C CA . ASN B 1 79 ? 6.758 22.188 -2.738 1 86.12 79 ASN B CA 1
ATOM 1827 C C . ASN B 1 79 ? 6.297 22.203 -1.283 1 86.12 79 ASN B C 1
ATOM 1829 O O . ASN B 1 79 ? 5.957 21.156 -0.721 1 86.12 79 ASN B O 1
ATOM 1833 N N . ILE B 1 80 ? 6.238 23.438 -0.755 1 92.5 80 ILE B N 1
ATOM 1834 C CA . ILE B 1 80 ? 5.816 23.609 0.631 1 92.5 80 ILE B CA 1
ATOM 1835 C C . ILE B 1 80 ? 4.309 23.391 0.743 1 92.5 80 ILE B C 1
ATOM 1837 O O . ILE B 1 80 ? 3.531 24 0.005 1 92.5 80 ILE B O 1
ATOM 1841 N N . PRO B 1 81 ? 3.947 22.453 1.65 1 96.06 81 PRO B N 1
ATOM 1842 C CA . PRO B 1 81 ? 2.502 22.266 1.819 1 96.06 81 PRO B CA 1
ATOM 1843 C C . PRO B 1 81 ? 1.827 23.484 2.438 1 96.06 81 PRO B C 1
ATOM 1845 O O . PRO B 1 81 ? 2.463 24.25 3.182 1 96.06 81 PRO B O 1
ATOM 1848 N N . PRO B 1 82 ? 0.548 23.75 2.129 1 96.69 82 PRO B N 1
ATOM 1849 C CA . PRO B 1 82 ? -0.151 24.938 2.633 1 96.69 82 PRO B CA 1
ATOM 1850 C C . PRO B 1 82 ? -0.383 24.891 4.141 1 96.69 82 PRO B C 1
ATOM 1852 O O . PRO B 1 82 ? -0.709 25.906 4.75 1 96.69 82 PRO B O 1
ATOM 1855 N N . SER B 1 83 ? -0.348 23.703 4.766 1 97.19 83 SER B N 1
ATOM 1856 C CA . SER B 1 83 ? -0.502 23.531 6.207 1 97.19 83 SER B CA 1
ATOM 1857 C C . SER B 1 83 ? 0.192 22.266 6.688 1 97.19 83 SER B C 1
ATOM 1859 O O . SER B 1 83 ? 0.59 21.422 5.879 1 97.19 83 SER B O 1
ATOM 1861 N N . TYR B 1 84 ? 0.302 22.109 8.016 1 97.94 84 TYR B N 1
ATOM 1862 C CA . TYR B 1 84 ? 0.863 20.906 8.617 1 97.94 84 TYR B CA 1
ATOM 1863 C C . TYR B 1 84 ? 0.023 19.672 8.273 1 97.94 84 TYR B C 1
ATOM 1865 O O . TYR B 1 84 ? 0.562 18.625 7.91 1 97.94 84 TYR B O 1
ATOM 1873 N N . LEU B 1 85 ? -1.265 19.844 8.352 1 98.06 85 LEU B N 1
ATOM 1874 C CA . LEU B 1 85 ? -2.176 18.75 8.039 1 98.06 85 LEU B CA 1
ATOM 1875 C C . LEU B 1 85 ? -2.043 18.312 6.582 1 9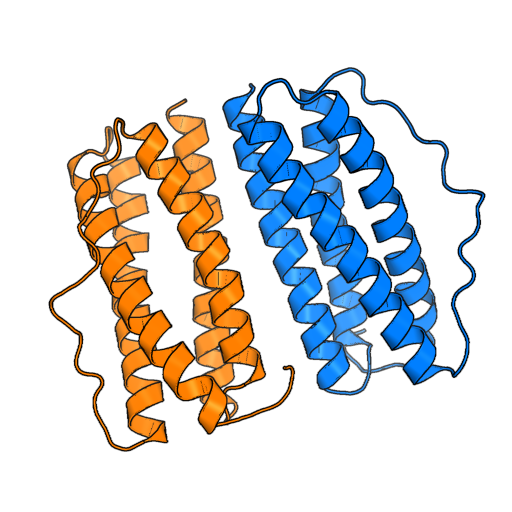8.06 85 LEU B C 1
ATOM 1877 O O . LEU B 1 85 ? -2.061 17.125 6.277 1 98.06 85 LEU B O 1
ATOM 1881 N N . ALA B 1 86 ? -1.902 19.266 5.703 1 98 86 ALA B N 1
ATOM 1882 C CA . ALA B 1 86 ? -1.7 18.938 4.293 1 98 86 ALA B CA 1
ATOM 1883 C C . ALA B 1 86 ? -0.382 18.203 4.082 1 98 86 ALA B C 1
ATOM 1885 O O . ALA B 1 86 ? -0.288 17.328 3.225 1 98 86 ALA B O 1
ATOM 1886 N N . GLY B 1 87 ? 0.603 18.672 4.855 1 98.5 87 GLY B N 1
ATOM 1887 C CA . GLY B 1 87 ? 1.879 17.969 4.812 1 98.5 87 GLY B CA 1
ATOM 1888 C C . GLY B 1 87 ? 1.784 16.531 5.266 1 98.5 87 GLY B C 1
ATOM 1889 O O . GLY B 1 87 ? 2.371 15.633 4.648 1 98.5 87 GLY B O 1
ATOM 1890 N N . LEU B 1 88 ? 1.055 16.297 6.316 1 98.75 88 LEU B N 1
ATOM 1891 C CA . LEU B 1 88 ? 0.852 14.938 6.812 1 98.75 88 LEU B CA 1
ATOM 1892 C C . LEU B 1 88 ? 0.115 14.086 5.781 1 98.75 88 LEU B C 1
ATOM 1894 O O . LEU B 1 88 ? 0.456 12.922 5.574 1 98.75 88 LEU B O 1
ATOM 1898 N N . GLU B 1 89 ? -0.865 14.664 5.176 1 98.56 89 GLU B N 1
ATOM 1899 C CA . GLU B 1 89 ? -1.58 13.961 4.113 1 98.56 89 GLU B CA 1
ATOM 1900 C C . GLU B 1 89 ? -0.636 13.562 2.98 1 98.56 89 GLU B C 1
ATOM 1902 O O . GLU B 1 89 ? -0.644 12.414 2.531 1 98.56 89 GLU B O 1
ATOM 1907 N N . LYS B 1 90 ? 0.149 14.477 2.51 1 98.19 90 LYS B N 1
ATOM 1908 C CA . LYS B 1 90 ? 1.122 14.195 1.458 1 98.19 90 LYS B CA 1
ATOM 1909 C C . LYS B 1 90 ? 2.076 13.078 1.873 1 98.19 90 LYS B C 1
ATOM 1911 O O . LYS B 1 90 ? 2.418 12.211 1.063 1 98.19 90 LYS B O 1
ATOM 1916 N N . ALA B 1 91 ? 2.482 13.102 3.131 1 98.69 91 ALA B N 1
ATOM 1917 C CA . ALA B 1 91 ? 3.396 12.086 3.646 1 98.69 91 ALA B CA 1
ATOM 1918 C C . ALA B 1 91 ? 2.746 10.703 3.637 1 98.69 91 ALA B C 1
ATOM 1920 O O . ALA B 1 91 ? 3.377 9.719 3.248 1 98.69 91 ALA B O 1
ATOM 1921 N N . ILE B 1 92 ? 1.483 10.594 4.051 1 98.75 92 ILE B N 1
ATOM 1922 C CA . ILE B 1 92 ? 0.747 9.336 4.059 1 98.75 92 ILE B CA 1
ATOM 1923 C C . ILE B 1 92 ? 0.743 8.734 2.658 1 98.75 92 ILE B C 1
ATOM 1925 O O . ILE B 1 92 ? 1.179 7.594 2.465 1 98.75 92 ILE B O 1
ATOM 1929 N N . PHE B 1 93 ? 0.37 9.469 1.69 1 98.44 93 PHE B N 1
ATOM 1930 C CA . PHE B 1 93 ? 0.192 8.945 0.344 1 98.44 93 PHE B CA 1
ATOM 1931 C C . PHE B 1 93 ? 1.539 8.734 -0.339 1 98.44 93 PHE B C 1
ATOM 1933 O O . PHE B 1 93 ? 1.685 7.852 -1.184 1 98.44 93 PHE B O 1
ATOM 1940 N N . GLY B 1 94 ? 2.525 9.586 0.042 1 98.19 94 GLY B N 1
ATOM 1941 C CA . GLY B 1 94 ? 3.879 9.32 -0.415 1 98.19 94 GLY B CA 1
ATOM 1942 C C . GLY B 1 94 ? 4.402 7.965 0.027 1 98.19 94 GLY B C 1
ATOM 1943 O O . GLY B 1 94 ? 4.949 7.207 -0.781 1 98.19 94 GLY B O 1
ATOM 1944 N N . GLU B 1 95 ? 4.215 7.625 1.345 1 98.69 95 GLU B N 1
ATOM 1945 C CA . GLU B 1 95 ? 4.645 6.34 1.886 1 98.69 95 GLU B CA 1
ATOM 1946 C C . GLU B 1 95 ? 3.918 5.184 1.201 1 98.69 95 GLU B C 1
ATOM 1948 O O . GLU B 1 95 ? 4.531 4.172 0.862 1 98.69 95 GLU B O 1
ATOM 1953 N N . LEU B 1 96 ? 2.668 5.375 0.964 1 98.62 96 LEU B N 1
ATOM 1954 C CA . LEU B 1 96 ? 1.878 4.324 0.338 1 98.62 96 LEU B CA 1
ATOM 1955 C C . LEU B 1 96 ? 2.291 4.125 -1.117 1 98.62 96 LEU B C 1
ATOM 1957 O O . LEU B 1 96 ? 2.33 2.996 -1.608 1 98.62 96 LEU B O 1
ATOM 1961 N N . SER B 1 97 ? 2.58 5.18 -1.805 1 98.12 97 SER B N 1
ATOM 1962 C CA . SER B 1 97 ? 3.08 5.086 -3.172 1 98.12 97 SER B CA 1
ATOM 1963 C C . SER B 1 97 ? 4.43 4.383 -3.219 1 98.12 97 SER B C 1
ATOM 1965 O O . SER B 1 97 ? 4.711 3.627 -4.152 1 98.12 97 SER B O 1
ATOM 1967 N N . ALA B 1 98 ? 5.262 4.668 -2.236 1 98.25 98 ALA B N 1
ATOM 1968 C CA . ALA B 1 98 ? 6.562 4.008 -2.164 1 98.25 98 ALA B CA 1
ATOM 1969 C C . ALA B 1 98 ? 6.406 2.494 -2.066 1 98.25 98 ALA B C 1
ATOM 1971 O O . ALA B 1 98 ? 7.195 1.744 -2.643 1 98.25 98 ALA B O 1
ATOM 1972 N N . VAL B 1 99 ? 5.398 2.029 -1.352 1 98.5 99 VAL B N 1
ATOM 1973 C CA . VAL B 1 99 ? 5.133 0.6 -1.231 1 98.5 99 VAL B CA 1
ATOM 1974 C C . VAL B 1 99 ? 4.945 -0.01 -2.619 1 98.5 99 VAL B C 1
ATOM 1976 O O . VAL B 1 99 ? 5.48 -1.081 -2.91 1 98.5 99 VAL B O 1
ATOM 1979 N N . GLU B 1 100 ? 4.234 0.651 -3.498 1 98 100 GLU B N 1
ATOM 1980 C CA . GLU B 1 100 ? 3.99 0.146 -4.848 1 98 100 GLU B CA 1
ATOM 1981 C C . GLU B 1 100 ? 5.293 0.027 -5.637 1 98 100 GLU B C 1
ATOM 1983 O O . GLU B 1 100 ? 5.52 -0.972 -6.32 1 98 100 GLU B O 1
ATOM 1988 N N . LEU B 1 101 ? 6.09 1.042 -5.492 1 97.94 101 LEU B N 1
ATOM 1989 C CA . LEU B 1 101 ? 7.379 1.009 -6.172 1 97.94 101 LEU B CA 1
ATOM 1990 C C . LEU B 1 101 ? 8.258 -0.106 -5.613 1 97.94 101 LEU B C 1
ATOM 1992 O O . LEU B 1 101 ? 8.875 -0.856 -6.375 1 97.94 101 LEU B O 1
ATOM 1996 N N . TYR B 1 102 ? 8.344 -0.241 -4.355 1 98.5 102 TYR B N 1
ATOM 1997 C CA . TYR B 1 102 ? 9.273 -1.176 -3.725 1 98.5 102 TYR B CA 1
ATOM 1998 C C . TYR B 1 102 ? 8.828 -2.617 -3.941 1 98.5 102 TYR B C 1
ATOM 2000 O O . TYR B 1 102 ? 9.656 -3.529 -3.996 1 98.5 102 TYR B O 1
ATOM 2008 N N . ARG B 1 103 ? 7.559 -2.836 -4.164 1 97.5 103 ARG B N 1
ATOM 2009 C CA . ARG B 1 103 ? 7.074 -4.156 -4.559 1 97.5 103 ARG B CA 1
ATOM 2010 C C . ARG B 1 103 ? 7.66 -4.578 -5.902 1 97.5 103 ARG B C 1
ATOM 2012 O O . ARG B 1 103 ? 8.055 -5.73 -6.078 1 97.5 103 ARG B O 1
ATOM 2019 N N . LYS B 1 104 ? 7.633 -3.613 -6.777 1 97.62 104 LYS B N 1
ATOM 2020 C CA . LYS B 1 104 ? 8.211 -3.912 -8.086 1 97.62 104 LYS B CA 1
ATOM 2021 C C . LYS B 1 104 ? 9.68 -4.293 -7.969 1 97.62 104 LYS B C 1
ATOM 2023 O O . LYS B 1 104 ? 10.148 -5.223 -8.633 1 97.62 104 LYS B O 1
ATOM 2028 N N . ILE B 1 105 ? 10.336 -3.588 -7.117 1 98.44 105 ILE B N 1
ATOM 2029 C CA . ILE B 1 105 ? 11.742 -3.904 -6.887 1 98.44 105 ILE B CA 1
ATOM 2030 C C . ILE B 1 105 ? 11.859 -5.293 -6.266 1 98.44 105 ILE B C 1
ATOM 2032 O O . ILE B 1 105 ? 12.68 -6.109 -6.703 1 98.44 105 ILE B O 1
ATOM 2036 N N . TYR B 1 106 ? 11.047 -5.555 -5.281 1 98.31 106 TYR B N 1
ATOM 2037 C CA . TYR B 1 106 ? 11.047 -6.84 -4.594 1 98.31 106 TYR B CA 1
ATOM 2038 C C . TYR B 1 106 ? 10.867 -7.984 -5.586 1 98.31 106 TYR B C 1
ATOM 2040 O O . TYR B 1 106 ? 11.555 -9.008 -5.492 1 98.31 106 TYR B O 1
ATOM 2048 N N . PHE B 1 107 ? 10 -7.797 -6.574 1 96.94 107 PHE B N 1
ATOM 2049 C CA . PHE B 1 107 ? 9.688 -8.852 -7.527 1 96.94 107 PHE B CA 1
ATOM 2050 C C . PHE B 1 107 ? 10.836 -9.047 -8.516 1 96.94 107 PHE B C 1
ATOM 2052 O O . PHE B 1 107 ? 11.055 -10.148 -9.016 1 96.94 107 PHE B O 1
ATOM 2059 N N . THR B 1 108 ? 11.625 -7.969 -8.734 1 97 108 THR B N 1
ATOM 2060 C CA . THR B 1 108 ? 12.523 -7.984 -9.883 1 97 108 THR B CA 1
ATOM 2061 C C . THR B 1 108 ? 13.977 -8.141 -9.438 1 97 108 THR B C 1
ATOM 2063 O O . THR B 1 108 ? 14.828 -8.562 -10.219 1 97 108 THR B O 1
ATOM 2066 N N . ILE B 1 109 ? 14.281 -7.824 -8.172 1 97.69 109 ILE B N 1
ATOM 2067 C CA . ILE B 1 109 ? 15.672 -7.781 -7.719 1 97.69 109 ILE B CA 1
ATOM 2068 C C . ILE B 1 109 ? 16.188 -9.203 -7.492 1 97.69 109 ILE B C 1
ATOM 2070 O O . ILE B 1 109 ? 15.469 -10.047 -6.957 1 97.69 109 ILE B O 1
ATOM 2074 N N . PRO B 1 110 ? 17.422 -9.516 -8.016 1 96.5 110 PRO B N 1
ATOM 2075 C CA . PRO B 1 110 ? 18 -10.836 -7.75 1 96.5 110 PRO B CA 1
ATOM 2076 C C . PRO B 1 110 ? 18.578 -10.953 -6.348 1 96.5 110 PRO B C 1
ATOM 2078 O O . PRO B 1 110 ? 18.719 -9.953 -5.641 1 96.5 110 PRO B O 1
ATOM 2081 N N . TYR B 1 111 ? 18.812 -12.203 -5.859 1 95.75 111 TYR B N 1
ATOM 2082 C CA . TYR B 1 111 ? 19.484 -12.57 -4.617 1 95.75 111 TYR B CA 1
ATOM 2083 C C . TYR B 1 111 ? 18.547 -12.367 -3.422 1 95.75 111 TYR B C 1
ATOM 2085 O O . TYR B 1 111 ? 17.969 -11.297 -3.258 1 95.75 111 TYR B O 1
ATOM 2093 N N . THR B 1 112 ? 18.484 -13.227 -2.623 1 96.12 112 THR B N 1
ATOM 2094 C CA . THR B 1 112 ? 17.578 -13.266 -1.48 1 96.12 112 THR B CA 1
ATOM 2095 C C . THR B 1 112 ? 17.938 -12.172 -0.475 1 96.12 112 THR B C 1
ATOM 2097 O O . THR B 1 112 ? 17.047 -11.562 0.129 1 96.12 112 THR B O 1
ATOM 2100 N N . VAL B 1 113 ? 19.188 -11.898 -0.314 1 97.38 113 VAL B N 1
ATOM 2101 C CA . VAL B 1 113 ? 19.609 -10.891 0.652 1 97.38 113 VAL B CA 1
ATOM 2102 C C . VAL B 1 113 ? 19.031 -9.539 0.271 1 97.38 113 VAL B C 1
ATOM 2104 O O . VAL B 1 113 ? 18.594 -8.773 1.14 1 97.38 113 VAL B O 1
ATOM 2107 N N . PHE B 1 114 ? 1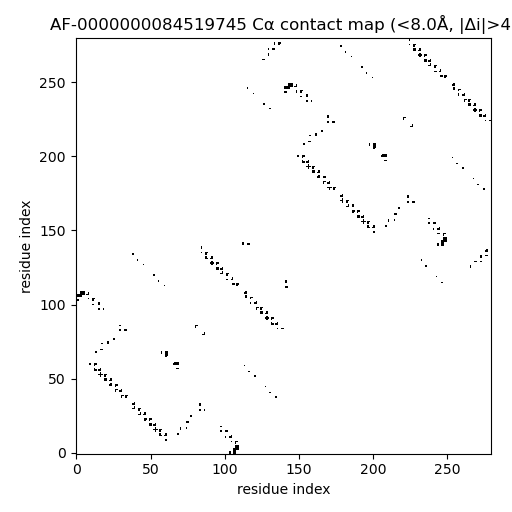9 -9.18 -1.01 1 98.31 114 PHE B N 1
ATOM 2108 C CA . PHE B 1 114 ? 18.438 -7.91 -1.456 1 98.31 114 PHE B CA 1
ATOM 2109 C C . PHE B 1 114 ? 16.906 -7.926 -1.356 1 98.31 114 PHE B C 1
ATOM 2111 O O . PHE B 1 114 ? 16.297 -6.918 -1.005 1 98.31 114 PHE B O 1
ATOM 2118 N N . LYS B 1 115 ? 16.281 -9.07 -1.683 1 97.31 115 LYS B N 1
ATOM 2119 C CA . LYS B 1 115 ? 14.844 -9.188 -1.495 1 97.31 115 LYS B CA 1
ATOM 2120 C C . LYS B 1 115 ? 14.453 -8.93 -0.043 1 97.31 115 LYS B C 1
ATOM 2122 O O . LYS B 1 115 ? 13.469 -8.242 0.228 1 97.31 115 LYS B O 1
ATOM 2127 N N . ASN B 1 116 ? 15.234 -9.461 0.872 1 97.88 116 ASN B N 1
ATOM 2128 C CA . ASN B 1 116 ? 14.984 -9.25 2.293 1 97.88 116 ASN B CA 1
ATOM 2129 C C . ASN B 1 116 ? 15.141 -7.777 2.674 1 97.88 116 ASN B C 1
ATOM 2131 O O . ASN B 1 116 ? 14.359 -7.254 3.469 1 97.88 116 ASN B O 1
ATOM 2135 N N . MET B 1 117 ? 16.109 -7.152 2.148 1 98.19 117 MET B N 1
ATOM 2136 C CA . MET B 1 117 ? 16.297 -5.727 2.404 1 98.19 117 MET B CA 1
ATOM 2137 C C . MET B 1 117 ? 15.094 -4.926 1.913 1 98.19 117 MET B C 1
ATOM 2139 O O . MET B 1 117 ? 14.578 -4.062 2.629 1 98.19 117 MET B O 1
ATOM 2143 N N . VAL B 1 118 ? 14.656 -5.242 0.729 1 98.75 118 VAL B N 1
ATOM 2144 C CA . VAL B 1 118 ? 13.531 -4.523 0.146 1 98.75 118 VAL B CA 1
ATOM 2145 C C . VAL B 1 118 ? 12.266 -4.797 0.957 1 98.75 118 VAL B C 1
ATOM 2147 O O . VAL B 1 118 ? 11.453 -3.893 1.181 1 98.75 118 VAL B O 1
ATOM 2150 N N . PHE B 1 119 ? 12.125 -6 1.391 1 98.12 119 PHE B N 1
ATOM 2151 C CA . PHE B 1 119 ? 10.984 -6.359 2.232 1 98.12 119 PHE B CA 1
ATOM 2152 C C . PHE B 1 119 ? 10.969 -5.52 3.504 1 98.12 119 PHE B C 1
ATOM 2154 O O . PHE B 1 119 ? 9.922 -5.012 3.904 1 98.12 119 PHE B O 1
ATOM 2161 N N . GLU B 1 120 ? 12.102 -5.375 4.109 1 98.12 120 GLU B N 1
ATOM 2162 C CA . GLU B 1 120 ? 12.211 -4.531 5.297 1 98.12 120 GLU B CA 1
ATOM 2163 C C . GLU B 1 120 ? 11.773 -3.1 5 1 98.12 120 GLU B C 1
ATOM 2165 O O . GLU B 1 120 ? 10.961 -2.527 5.73 1 98.12 120 GLU B O 1
ATOM 2170 N N . ILE B 1 121 ? 12.25 -2.576 3.939 1 98.81 121 ILE B N 1
ATOM 2171 C CA . ILE B 1 121 ? 11.961 -1.19 3.59 1 98.81 121 ILE B CA 1
ATOM 2172 C C . ILE B 1 121 ? 10.477 -1.04 3.27 1 98.81 121 ILE B C 1
ATOM 2174 O O . ILE B 1 121 ? 9.82 -0.114 3.754 1 98.81 121 ILE B O 1
ATOM 2178 N N . LEU B 1 122 ? 9.969 -1.939 2.459 1 98.69 122 LEU B N 1
ATOM 2179 C CA . LEU B 1 122 ? 8.562 -1.931 2.074 1 98.69 122 LEU B CA 1
ATOM 2180 C C . LEU B 1 122 ? 7.66 -1.933 3.307 1 98.69 122 LEU B C 1
ATOM 2182 O O . LEU B 1 122 ? 6.738 -1.123 3.404 1 98.69 122 LEU B O 1
ATOM 2186 N N . THR B 1 123 ? 7.93 -2.787 4.289 1 98.44 123 THR B N 1
ATOM 2187 C CA . THR B 1 123 ? 7.09 -2.885 5.477 1 98.44 123 THR B CA 1
ATOM 2188 C C . THR B 1 123 ? 7.297 -1.676 6.387 1 98.44 123 THR B C 1
ATOM 2190 O O . THR B 1 123 ? 6.379 -1.268 7.102 1 98.44 123 THR B O 1
ATOM 2193 N N . ASP B 1 124 ? 8.477 -1.069 6.367 1 98.69 124 ASP B N 1
ATOM 2194 C CA . ASP B 1 124 ? 8.695 0.191 7.07 1 98.69 124 ASP B CA 1
ATOM 2195 C C . ASP B 1 124 ? 7.785 1.29 6.523 1 98.69 124 ASP B C 1
ATOM 2197 O O . ASP B 1 124 ? 7.246 2.094 7.285 1 98.69 124 ASP B O 1
ATOM 2201 N N . GLU B 1 125 ? 7.617 1.302 5.176 1 98.81 125 GLU B N 1
ATOM 2202 C CA . GLU B 1 125 ? 6.785 2.344 4.586 1 98.81 125 GLU B CA 1
ATOM 2203 C C . GLU B 1 125 ? 5.332 2.207 5.031 1 98.81 125 GLU B C 1
ATOM 2205 O O . GLU B 1 125 ? 4.652 3.209 5.262 1 98.81 125 GLU B O 1
ATOM 2210 N N . LEU B 1 126 ? 4.875 0.985 5.16 1 98.5 126 LEU B N 1
ATOM 2211 C CA . LEU B 1 126 ? 3.537 0.749 5.691 1 98.5 126 LEU B CA 1
ATOM 2212 C C . LEU B 1 126 ? 3.432 1.236 7.133 1 98.5 126 LEU B C 1
ATOM 2214 O O . LEU B 1 126 ? 2.453 1.89 7.504 1 98.5 126 LEU B O 1
ATOM 2218 N N . LYS B 1 127 ? 4.422 0.912 7.898 1 98.38 127 LYS B N 1
ATOM 2219 C CA . LYS B 1 127 ? 4.504 1.389 9.273 1 98.38 127 LYS B CA 1
ATOM 2220 C C . LYS B 1 127 ? 4.496 2.914 9.328 1 98.38 127 LYS B C 1
ATOM 2222 O O . LYS B 1 127 ? 3.826 3.506 10.18 1 98.38 127 LYS B O 1
ATOM 2227 N N . HIS B 1 128 ? 5.266 3.557 8.469 1 98.88 128 HIS B N 1
ATOM 2228 C CA . HIS B 1 128 ? 5.324 5.012 8.422 1 98.88 128 HIS B CA 1
ATOM 2229 C C . HIS B 1 128 ? 3.961 5.609 8.094 1 98.88 128 HIS B C 1
ATOM 2231 O O . HIS B 1 128 ? 3.537 6.582 8.727 1 98.88 128 HIS B O 1
ATOM 2237 N N . ALA B 1 129 ? 3.293 5.051 7.078 1 98.81 129 ALA B N 1
ATOM 2238 C CA . ALA B 1 129 ? 1.959 5.527 6.727 1 98.81 129 ALA B CA 1
ATOM 2239 C C . ALA B 1 129 ? 1.017 5.457 7.922 1 98.81 129 ALA B C 1
ATOM 2241 O O . ALA B 1 129 ? 0.21 6.363 8.141 1 98.81 129 ALA B O 1
ATOM 2242 N N . SER B 1 130 ? 1.116 4.387 8.703 1 98.44 130 SER B N 1
ATOM 2243 C CA . SER B 1 130 ? 0.298 4.238 9.906 1 98.44 130 SER B CA 1
ATOM 2244 C C . SER B 1 130 ? 0.604 5.336 10.922 1 98.44 130 SER B C 1
ATOM 2246 O O . SER B 1 130 ? -0.31 5.918 11.508 1 98.44 130 SER B O 1
ATOM 2248 N N . LYS B 1 131 ? 1.85 5.641 11.109 1 98.69 131 LYS B N 1
ATOM 2249 C CA . LYS B 1 131 ? 2.246 6.707 12.023 1 98.69 131 LYS B CA 1
ATOM 2250 C C . LYS B 1 131 ? 1.716 8.062 11.555 1 98.69 131 LYS B C 1
ATOM 2252 O O . LYS B 1 131 ? 1.221 8.852 12.359 1 98.69 131 LYS B O 1
ATOM 2257 N N . TYR B 1 132 ? 1.818 8.328 10.273 1 98.88 132 TYR B N 1
ATOM 2258 C CA . TYR B 1 132 ? 1.327 9.602 9.742 1 98.88 132 TYR B CA 1
ATOM 2259 C C . TYR B 1 132 ? -0.19 9.688 9.867 1 98.88 132 TYR B C 1
ATOM 2261 O O . TYR B 1 132 ? -0.738 10.773 10.078 1 98.88 132 TYR B O 1
ATOM 2269 N N . ASN B 1 133 ? -0.884 8.578 9.695 1 98.62 133 ASN B N 1
ATOM 2270 C CA . ASN B 1 133 ? -2.326 8.562 9.914 1 98.62 133 ASN B CA 1
ATOM 2271 C C . ASN B 1 133 ? -2.676 8.93 11.352 1 98.62 133 ASN B C 1
ATOM 2273 O O . ASN B 1 133 ? -3.625 9.672 11.594 1 98.62 133 ASN B O 1
ATOM 2277 N N . PHE B 1 134 ? -1.931 8.391 12.289 1 98.62 134 PHE B N 1
ATOM 2278 C CA . PHE B 1 134 ? -2.113 8.758 13.688 1 98.62 134 PHE B CA 1
ATOM 2279 C C . PHE B 1 134 ? -1.924 10.258 13.883 1 98.62 134 PHE B C 1
ATOM 2281 O O . PHE B 1 134 ? -2.764 10.922 14.5 1 98.62 134 PHE B O 1
ATOM 2288 N N . LEU B 1 135 ? -0.867 10.766 13.359 1 98.75 135 LEU B N 1
ATOM 2289 C CA . LEU B 1 135 ? -0.582 12.188 13.508 1 98.75 135 LEU B CA 1
ATOM 2290 C C . LEU B 1 135 ? -1.672 13.031 12.859 1 98.75 135 LEU B C 1
ATOM 2292 O O . LEU B 1 135 ? -2.041 14.086 13.383 1 98.75 135 LEU B O 1
ATOM 2296 N N . TYR B 1 136 ? -2.121 12.641 11.672 1 98.69 136 TYR B N 1
ATOM 2297 C CA . TYR B 1 136 ? -3.191 13.367 11 1 98.69 136 TYR B CA 1
ATOM 2298 C C . TYR B 1 136 ? -4.445 13.422 11.867 1 98.69 136 TYR B C 1
ATOM 2300 O O . TYR B 1 136 ? -5.035 14.484 12.047 1 98.69 136 TYR B O 1
ATOM 2308 N N . ALA B 1 137 ? -4.859 12.289 12.469 1 97.69 137 ALA B N 1
ATOM 2309 C CA . ALA B 1 137 ? -6.047 12.219 13.32 1 97.69 137 ALA B CA 1
ATOM 2310 C C . ALA B 1 137 ? -5.875 13.062 14.578 1 97.69 137 ALA B C 1
ATOM 2312 O O . ALA B 1 137 ? -6.82 13.711 15.023 1 97.69 137 ALA B O 1
ATOM 2313 N N . LYS B 1 138 ? -4.688 13.062 15.094 1 97 138 LYS B N 1
ATOM 2314 C CA . LYS B 1 138 ? -4.367 13.805 16.312 1 97 138 LYS B CA 1
ATOM 2315 C C . LYS B 1 138 ? -4.504 15.305 16.094 1 97 138 LYS B C 1
ATOM 2317 O O . LYS B 1 138 ? -4.918 16.031 17 1 97 138 LYS B O 1
ATOM 2322 N N . ASN B 1 139 ? -4.16 15.773 14.953 1 97 139 ASN B N 1
ATOM 2323 C CA . ASN B 1 139 ? -4.031 17.203 14.719 1 97 139 ASN B CA 1
ATOM 2324 C C . ASN B 1 139 ? -5.215 17.75 13.93 1 97 139 ASN B C 1
ATOM 2326 O O . ASN B 1 139 ? -5.273 18.953 13.641 1 97 139 ASN B O 1
ATOM 2330 N N . LYS B 1 140 ? -6.203 16.906 13.539 1 93.38 140 LYS B N 1
ATOM 2331 C CA . LYS B 1 140 ? -7.391 17.328 12.797 1 93.38 140 LYS B CA 1
ATOM 2332 C C . LYS B 1 140 ? -8.375 18.047 13.703 1 93.38 140 LYS B C 1
ATOM 2334 O O . LYS B 1 140 ? -8.586 17.641 14.852 1 93.38 140 LYS B O 1
#

pLDDT: mean 95.23, std 8.61, range [54.31, 98.88]

InterPro domains:
  IPR003251 Rubrerythrin, diiron-binding domain [PF02915] (12-72)
  IPR009078 Ferritin-like superfamily [SSF47240] (9-137)
  IPR012347 Ferritin-like [G3DSA:1.20.1260.10] (7-137)

Secondary structure (DSSP, 8-state):
--S--HHHHHHHHHHHHHHHHHHHHHHHHHHHT-SSHHHHHHHHHHHHHHHHHHHHHHHHHHHHHS------S-----PPPSSHHHHHHHHHHHHHHHHHHHHHHHHH--SHHHHHHHHHHHHHHHHHHHHHHHHHHHH-/--S--HHHHHHHHHHHHHHHHHHHHHHHHHHHH-SSHHHHHHHHHHHHHHHHHHHHHHHHHHHHHS------S---PPPPPSSHHHHHHHHHHHHHHHHHHHHHHHHH--SHHHHHHHHHHHHHHHHHHHHHHHHHHHH-

Radius of gyration: 20.05 Å; Cα contacts (8 Å, |Δi|>4): 314; chains: 2; bounding box: 57×54×37 Å

Foldseek 3Di:
DQAADLVVLLVLLLVLLLLLVLLLVLLVVLLVQPPDPVSNVLSVVLSVVSVVLNVLSQVLNCVSPVDGDDDDPPRDPDDDAPDSLSSLVVLLVSLVVSLVSLVVNLSHHDDVVSNVSSVVSSVSSVVSSVSSVVVNVVVD/DQAADLVVLLVLLLVLLLLLVLLLVLLVVLLVQPPDPVSNVLSVVLSVVSVVLNVLSQVLNCVSPVDGDDDDPCRPPDDDAPHSLSSLVVLLVSLVVSLVSLVVNLSHHDDVVSNVSSVVSSVSSVVSSVSSVVVSVVVD

Sequence (280 aa):
MYQTNLQAVLPLLQRAVQGERNDELFYDYLIQNAPSNQDREIITSIRDDERRHRQMFRHMYYALTGQQITESTTGEPFNIPPSYLAGLEKAIFGELSAVELYRKIYFTIPYTVFKNMVFEILTDELKHASKYNFLYAKNKMYQTNLQAVLPLLQRAVQGERNDELFYDYLIQNAPSNQDREIITSIRDDERRHRQMFRHMYYALTGQQITESTTGEPFNIPPSYLAGLEKAIFGELSAVELYRKIYFTIPYTVFKNMVFEILTDELKHASKYNFLYAKNK

Solvent-accessible surface area (backbone atoms only — not comparable to full-atom values): 14835 Å² total; per-residue (Å²): 120,77,47,67,33,70,81,69,27,52,64,51,40,53,50,48,31,51,51,26,48,53,47,31,56,52,38,52,52,48,40,76,61,42,93,44,69,68,54,26,53,56,44,47,54,50,30,54,47,28,55,50,48,26,51,51,38,43,49,53,48,23,75,74,68,76,44,78,81,78,79,70,85,76,57,76,81,82,76,80,58,95,40,67,65,54,39,35,52,51,47,28,54,49,28,54,51,48,34,58,54,38,49,49,38,41,33,11,42,65,62,68,53,54,30,49,50,39,48,52,50,34,54,46,26,53,47,48,25,53,52,33,51,44,51,45,50,73,71,101,120,59,46,68,32,69,81,68,27,52,64,51,40,53,50,48,32,52,50,26,51,52,47,33,57,53,39,52,51,48,40,75,60,41,93,42,68,67,53,26,50,56,45,47,55,50,31,54,49,28,53,51,49,26,50,50,39,44,48,53,48,24,75,74,67,77,45,78,81,74,75,69,87,74,55,77,80,82,74,80,58,94,41,65,63,53,39,33,50,51,48,26,54,50,27,48,50,47,36,59,54,38,48,50,38,41,32,10,44,65,61,67,70,54,30,51,52,38,49,52,49,34,54,47,28,54,53,46,25,53,52,32,42,50,51,41,51,70,72,102